Protein AF-A0A2G8MXE6-F1 (afdb_monomer_lite)

Structure (mmCIF, N/CA/C/O backbone):
data_AF-A0A2G8MXE6-F1
#
_entry.id   AF-A0A2G8MXE6-F1
#
loop_
_atom_site.group_PDB
_atom_site.id
_atom_site.type_symbol
_atom_site.label_atom_id
_atom_site.label_alt_id
_atom_site.label_comp_id
_atom_site.label_asym_id
_atom_site.label_entity_id
_atom_site.label_seq_id
_atom_site.pdbx_PDB_ins_code
_atom_site.Cartn_x
_atom_site.Cartn_y
_atom_site.Cartn_z
_atom_site.occupancy
_atom_site.B_iso_or_equiv
_atom_site.auth_seq_id
_atom_site.auth_comp_id
_atom_site.auth_asym_id
_atom_site.auth_atom_id
_atom_site.pdbx_PDB_model_num
ATOM 1 N N . MET A 1 1 ? -13.467 -14.474 -21.078 1.00 50.53 1 MET A N 1
ATOM 2 C CA . MET A 1 1 ? -12.514 -14.086 -20.013 1.00 50.53 1 MET A CA 1
ATOM 3 C C . MET A 1 1 ? -13.289 -13.954 -18.714 1.00 50.53 1 MET A C 1
ATOM 5 O O . MET A 1 1 ? -14.311 -13.280 -18.721 1.00 50.53 1 MET A O 1
ATOM 9 N N . ALA A 1 2 ? -12.867 -14.626 -17.641 1.00 52.28 2 ALA A N 1
ATOM 10 C CA . ALA A 1 2 ? -13.504 -14.479 -16.334 1.00 52.28 2 ALA A CA 1
ATOM 11 C C . ALA A 1 2 ? -13.269 -13.049 -15.820 1.00 52.28 2 ALA A C 1
ATOM 13 O O . ALA A 1 2 ? -12.125 -12.607 -15.720 1.00 52.28 2 ALA A O 1
ATOM 14 N N . LYS A 1 3 ? -14.346 -12.305 -15.551 1.00 60.62 3 LYS A N 1
ATOM 15 C CA . LYS A 1 3 ? -14.262 -10.991 -14.906 1.00 60.62 3 LYS A CA 1
ATOM 16 C C . LYS A 1 3 ? -13.882 -11.241 -13.445 1.00 60.62 3 LYS A C 1
ATOM 18 O O . LYS A 1 3 ? -14.579 -12.006 -12.780 1.00 60.62 3 LYS A O 1
ATOM 23 N N . LEU A 1 4 ? -12.797 -10.638 -12.948 1.00 70.00 4 LEU A N 1
ATOM 24 C CA . LEU A 1 4 ? -12.561 -10.628 -11.502 1.00 70.00 4 LEU A CA 1
ATOM 25 C C . LEU A 1 4 ? -13.782 -9.977 -10.839 1.00 70.00 4 LEU A C 1
ATOM 27 O O . LEU A 1 4 ? -14.143 -8.848 -11.174 1.00 70.00 4 LEU A O 1
ATOM 31 N N . GLY A 1 5 ? -14.437 -10.720 -9.951 1.00 80.19 5 GLY A N 1
ATOM 32 C CA . GLY A 1 5 ? -15.539 -10.209 -9.146 1.00 80.19 5 GLY A CA 1
ATOM 33 C C . GLY A 1 5 ? -15.047 -9.289 -8.031 1.00 80.19 5 GLY A C 1
ATOM 34 O O . GLY A 1 5 ? -13.877 -8.895 -7.980 1.00 80.19 5 GLY A O 1
ATOM 35 N N . LEU A 1 6 ? -15.954 -8.981 -7.105 1.00 88.56 6 LEU A N 1
ATOM 36 C CA . LEU A 1 6 ? -15.613 -8.287 -5.868 1.00 88.56 6 LEU A CA 1
ATOM 37 C C . LEU A 1 6 ? -14.461 -9.021 -5.170 1.00 88.56 6 LEU A C 1
ATOM 39 O O . LEU A 1 6 ? -14.557 -10.212 -4.877 1.00 88.56 6 LEU A O 1
ATOM 43 N N . SER A 1 7 ? -13.365 -8.308 -4.949 1.00 89.31 7 SER A N 1
ATOM 44 C CA . SER A 1 7 ? -12.114 -8.854 -4.435 1.00 89.31 7 SER A CA 1
ATOM 45 C C . SER A 1 7 ? -11.691 -8.085 -3.194 1.00 89.31 7 SER A C 1
ATOM 47 O O . SER A 1 7 ? -12.037 -6.917 -3.027 1.00 89.31 7 SER A O 1
ATOM 49 N N . ALA A 1 8 ? -10.936 -8.736 -2.316 1.00 89.44 8 ALA A N 1
ATOM 50 C CA . ALA A 1 8 ? -10.390 -8.108 -1.126 1.00 89.44 8 ALA A CA 1
ATOM 51 C C . ALA A 1 8 ? -8.888 -8.350 -1.054 1.00 89.44 8 ALA A C 1
ATOM 53 O O . ALA A 1 8 ? -8.415 -9.455 -1.321 1.00 89.44 8 ALA A O 1
ATOM 54 N N . VAL A 1 9 ? -8.148 -7.322 -0.656 1.00 91.56 9 VAL A N 1
ATOM 55 C CA . VAL A 1 9 ? -6.738 -7.440 -0.297 1.00 91.56 9 VAL A CA 1
ATOM 56 C C . VAL A 1 9 ? -6.547 -7.002 1.143 1.00 91.56 9 VAL A C 1
ATOM 58 O O . VAL A 1 9 ? -7.184 -6.056 1.608 1.00 91.56 9 VAL A O 1
ATOM 61 N N . MET A 1 10 ? -5.681 -7.717 1.852 1.00 92.44 10 MET A N 1
ATOM 62 C CA . MET A 1 10 ? -5.259 -7.365 3.199 1.00 92.44 10 MET A CA 1
ATOM 63 C C . MET A 1 10 ? -3.782 -7.011 3.169 1.00 92.44 10 MET A C 1
ATOM 65 O O . MET A 1 10 ? -2.969 -7.794 2.681 1.00 92.44 10 MET A O 1
ATOM 69 N N . SER A 1 11 ? -3.433 -5.849 3.705 1.00 91.25 11 SER A N 1
ATOM 70 C CA . SER A 1 11 ? -2.051 -5.396 3.801 1.00 91.25 11 SER A CA 1
ATOM 71 C C . SER A 1 11 ? -1.666 -5.068 5.231 1.00 91.25 11 SER A C 1
ATOM 73 O O . SER A 1 11 ? -2.494 -4.699 6.068 1.00 91.25 11 SER A O 1
ATOM 75 N N . GLU A 1 12 ? -0.377 -5.200 5.521 1.00 91.75 12 GLU A N 1
ATOM 76 C CA . GLU A 1 12 ? 0.184 -4.696 6.766 1.00 91.75 12 GLU A CA 1
ATOM 77 C C . GLU A 1 12 ? -0.007 -3.187 6.882 1.00 91.75 12 GLU A C 1
ATOM 79 O O . GLU A 1 12 ? 0.084 -2.452 5.899 1.00 91.75 12 GLU A O 1
ATOM 84 N N . ILE A 1 13 ? -0.226 -2.741 8.113 1.00 90.50 13 ILE A N 1
ATOM 85 C CA . ILE A 1 13 ? -0.187 -1.331 8.486 1.00 90.50 13 ILE A CA 1
ATOM 86 C C . ILE A 1 13 ? 1.199 -1.073 9.061 1.00 90.50 13 ILE A C 1
ATOM 88 O O . ILE A 1 13 ? 1.674 -1.859 9.882 1.00 90.50 13 ILE A O 1
ATOM 92 N N . LYS A 1 14 ? 1.863 -0.004 8.629 1.00 90.75 14 LYS A N 1
ATOM 93 C CA . LYS A 1 14 ? 3.148 0.459 9.165 1.00 90.75 14 LYS A CA 1
ATOM 94 C C . LYS A 1 14 ? 2.915 1.460 10.296 1.00 90.75 14 LYS A C 1
ATOM 96 O O . LYS A 1 14 ? 1.905 2.154 10.307 1.00 90.75 14 LYS A O 1
ATOM 101 N N . ASP A 1 15 ? 3.853 1.554 11.237 1.00 88.62 15 ASP A N 1
ATOM 102 C CA . ASP A 1 15 ? 3.667 2.374 12.448 1.00 88.62 15 ASP A CA 1
ATOM 103 C C . ASP A 1 15 ? 3.449 3.854 12.135 1.00 88.62 15 ASP A C 1
ATOM 105 O O . ASP A 1 15 ? 2.582 4.485 12.726 1.00 88.62 15 ASP A O 1
ATOM 109 N N . TYR A 1 16 ? 4.152 4.390 11.133 1.00 89.50 16 TYR A N 1
ATOM 110 C CA . TYR A 1 16 ? 3.986 5.780 10.693 1.00 89.50 16 TYR A CA 1
ATOM 111 C C . TYR A 1 16 ? 2.597 6.084 10.103 1.00 89.50 16 TYR A C 1
ATOM 113 O O . TYR A 1 16 ? 2.279 7.245 9.854 1.00 89.50 16 TYR A O 1
ATOM 121 N N . GLN A 1 17 ? 1.785 5.057 9.830 1.00 91.88 17 GLN A N 1
ATOM 122 C CA . GLN A 1 17 ? 0.408 5.210 9.363 1.00 91.88 17 GLN A CA 1
ATOM 123 C C . GLN A 1 17 ? -0.588 5.318 10.521 1.00 91.88 17 GLN A C 1
ATOM 125 O O . GLN A 1 17 ? -1.782 5.433 10.265 1.00 91.88 17 GLN A O 1
ATOM 130 N N . ILE A 1 18 ? -0.139 5.255 11.776 1.00 93.50 18 ILE A N 1
ATOM 131 C CA . ILE A 1 18 ? -0.984 5.396 12.959 1.00 93.50 18 ILE A CA 1
ATOM 132 C C . ILE A 1 18 ? -0.605 6.683 13.682 1.00 93.50 18 ILE A C 1
ATOM 134 O O . ILE A 1 18 ? 0.535 6.870 14.095 1.00 93.50 18 ILE A O 1
ATOM 138 N N . ASP A 1 19 ? -1.585 7.565 13.829 1.00 92.56 19 ASP A N 1
ATOM 139 C CA . ASP A 1 19 ? -1.470 8.815 14.566 1.00 92.56 19 ASP A CA 1
ATOM 140 C C . ASP A 1 19 ? -2.208 8.700 15.904 1.00 92.56 19 ASP A C 1
ATOM 142 O O . ASP A 1 19 ? -3.286 8.098 15.979 1.00 92.56 19 ASP A O 1
ATOM 146 N N . PHE A 1 20 ? -1.623 9.274 16.953 1.00 90.38 20 PHE A N 1
ATOM 147 C CA . PHE A 1 20 ? -2.169 9.259 18.305 1.00 90.38 20 PHE A CA 1
ATOM 148 C C . PHE A 1 20 ? -2.415 10.683 18.790 1.00 90.38 20 PHE A C 1
ATOM 150 O O . PHE A 1 20 ? -1.481 11.456 19.018 1.00 90.38 20 PHE A O 1
ATOM 157 N N . ASP A 1 21 ? -3.686 11.003 19.009 1.00 88.06 21 ASP A N 1
ATOM 158 C CA . ASP A 1 21 ? -4.081 12.258 19.626 1.00 88.06 21 ASP A CA 1
ATOM 159 C C . ASP A 1 21 ? -3.963 12.145 21.151 1.00 88.06 21 ASP A C 1
ATOM 161 O O . ASP A 1 21 ? -4.759 11.481 21.816 1.00 88.06 21 ASP A O 1
ATOM 165 N N . LYS A 1 22 ? -2.967 12.834 21.715 1.00 82.81 22 LYS A N 1
ATOM 166 C CA . LYS A 1 22 ? -2.700 12.848 23.160 1.00 82.81 22 LYS A CA 1
ATOM 167 C C . LYS A 1 22 ? -3.815 13.501 23.981 1.00 82.81 22 LYS A C 1
ATOM 169 O O . LYS A 1 22 ? -3.899 13.234 25.175 1.00 82.81 22 LYS A O 1
ATOM 174 N N . THR A 1 23 ? -4.633 14.364 23.379 1.00 83.19 23 THR A N 1
ATOM 175 C CA . THR A 1 23 ? -5.703 15.092 24.070 1.00 83.19 23 THR A CA 1
ATOM 176 C C . THR A 1 23 ? -6.981 14.269 24.127 1.00 83.19 23 THR A C 1
ATOM 178 O O . THR A 1 23 ? -7.595 14.175 25.186 1.00 83.19 23 THR A O 1
ATOM 181 N N . SER A 1 24 ? -7.382 13.656 23.010 1.00 79.81 24 SER A N 1
ATOM 182 C CA . SER A 1 24 ? -8.601 12.836 22.954 1.00 79.81 24 SER A CA 1
ATOM 183 C C . SER A 1 24 ? -8.366 11.353 23.256 1.00 79.81 24 SER A C 1
ATOM 185 O O . SER A 1 24 ? -9.324 10.608 23.455 1.00 79.81 24 SER A O 1
ATOM 187 N N . GLY A 1 25 ? -7.109 10.903 23.265 1.00 82.12 25 GLY A N 1
ATOM 188 C CA . GLY A 1 25 ? -6.754 9.487 23.340 1.00 82.12 25 GLY A CA 1
ATOM 189 C C . GLY A 1 25 ? -7.084 8.706 22.062 1.00 82.12 25 GLY A C 1
ATOM 190 O O . GLY A 1 25 ? -6.966 7.480 22.056 1.00 82.12 25 GLY A O 1
ATOM 191 N N . ALA A 1 26 ? -7.516 9.381 20.991 1.00 87.81 26 ALA A N 1
ATOM 192 C CA . ALA A 1 26 ? -7.961 8.732 19.767 1.00 87.81 26 ALA A CA 1
ATOM 193 C C . ALA A 1 26 ? -6.784 8.246 18.915 1.00 87.81 26 ALA A C 1
ATOM 195 O O . ALA A 1 26 ? -5.795 8.952 18.706 1.00 87.81 26 ALA A O 1
ATOM 196 N N . LEU A 1 27 ? -6.943 7.050 18.353 1.00 93.19 27 LEU A N 1
ATOM 197 C CA . LEU A 1 27 ? -6.044 6.497 17.349 1.00 93.19 27 LEU A CA 1
ATOM 198 C C . LEU A 1 27 ? -6.639 6.686 15.957 1.00 93.19 27 LEU A C 1
ATOM 200 O O . LEU A 1 27 ? -7.814 6.401 15.723 1.00 93.19 27 LEU A O 1
ATOM 204 N N . THR A 1 28 ? -5.819 7.143 15.018 1.00 93.94 28 THR A N 1
ATOM 205 C CA . THR A 1 28 ? -6.235 7.374 13.635 1.00 93.94 28 THR A CA 1
ATOM 206 C C . THR A 1 28 ? -5.278 6.689 12.677 1.00 93.94 28 THR A C 1
ATOM 208 O O . THR A 1 28 ? -4.089 6.985 12.654 1.00 93.94 28 THR A O 1
ATOM 211 N N . PHE A 1 29 ? -5.803 5.805 11.836 1.00 94.12 29 PHE A N 1
ATOM 212 C CA . PHE A 1 29 ? -5.092 5.346 10.655 1.00 94.12 29 PHE A CA 1
ATOM 213 C C . PHE A 1 29 ? -5.061 6.452 9.601 1.00 94.12 29 PHE A C 1
ATOM 215 O O . PHE A 1 29 ? -6.078 7.097 9.331 1.00 94.12 29 PHE A O 1
ATOM 222 N N . LYS A 1 30 ? -3.896 6.642 8.988 1.00 93.50 30 LYS A N 1
ATOM 223 C CA . LYS A 1 30 ? -3.631 7.616 7.941 1.00 93.50 30 LYS A CA 1
ATOM 224 C C . LYS A 1 30 ? -2.667 7.026 6.913 1.00 93.50 30 LYS A C 1
ATOM 226 O O . LYS A 1 30 ? -1.511 6.745 7.213 1.00 93.50 30 LYS A O 1
ATOM 231 N N . GLN A 1 31 ? -3.112 6.920 5.668 1.00 91.50 31 GLN A N 1
ATOM 232 C CA . GLN A 1 31 ? -2.267 6.552 4.537 1.00 91.50 31 GLN A CA 1
ATOM 233 C C . GLN A 1 31 ? -2.350 7.622 3.457 1.00 91.50 31 GLN A C 1
ATOM 235 O O . GLN A 1 31 ? -3.439 7.982 3.019 1.00 91.50 31 GLN A O 1
ATOM 240 N N . ASN A 1 32 ? -1.197 8.103 2.999 1.00 90.62 32 ASN A N 1
ATOM 241 C CA . ASN A 1 32 ? -1.153 9.011 1.865 1.00 90.62 32 ASN A CA 1
ATOM 242 C C . ASN A 1 32 ? -1.600 8.290 0.583 1.00 90.62 32 ASN A C 1
ATOM 244 O O . ASN A 1 32 ? -1.204 7.151 0.327 1.00 90.62 32 ASN A O 1
ATOM 248 N N . MET A 1 33 ? -2.428 8.966 -0.206 1.00 91.25 33 MET A N 1
ATOM 249 C CA . MET A 1 33 ? -2.856 8.535 -1.525 1.00 91.25 33 MET A CA 1
ATOM 250 C C . MET A 1 33 ? -2.128 9.370 -2.575 1.00 91.25 33 MET A C 1
ATOM 252 O O . MET A 1 33 ? -2.339 10.578 -2.695 1.00 91.25 33 MET A O 1
ATOM 256 N N . THR A 1 34 ? -1.289 8.705 -3.360 1.00 90.62 34 THR A N 1
ATOM 257 C CA . THR A 1 34 ? -0.519 9.333 -4.436 1.00 90.62 34 THR A CA 1
ATOM 258 C C . THR A 1 34 ? -1.345 9.359 -5.715 1.00 90.62 34 THR A C 1
ATOM 260 O O . THR A 1 34 ? -2.070 8.404 -6.006 1.00 90.62 34 THR A O 1
ATOM 263 N N . ASP A 1 35 ? -1.219 10.423 -6.511 1.00 90.94 35 ASP A N 1
ATOM 264 C CA . ASP A 1 35 ? -1.738 10.419 -7.880 1.00 90.94 35 ASP A CA 1
ATOM 265 C C . ASP A 1 35 ? -0.975 9.373 -8.709 1.00 90.94 35 ASP A C 1
ATOM 267 O O . ASP A 1 35 ? 0.231 9.495 -8.942 1.00 90.94 35 ASP A O 1
ATOM 271 N N . ALA A 1 36 ? -1.674 8.328 -9.152 1.00 92.06 36 ALA A N 1
ATOM 272 C CA . ALA A 1 36 ? -1.094 7.212 -9.887 1.00 92.06 36 ALA A CA 1
ATOM 273 C C . ALA A 1 36 ? -0.424 7.660 -11.195 1.00 92.06 36 ALA A C 1
ATOM 275 O O . ALA A 1 36 ? 0.493 6.989 -11.673 1.00 92.06 36 ALA A O 1
ATOM 276 N N . GLN A 1 37 ? -0.819 8.809 -11.758 1.00 90.25 37 GLN A N 1
ATOM 277 C CA . GLN A 1 37 ? -0.172 9.372 -12.945 1.00 90.25 37 GLN A CA 1
ATOM 278 C C . GLN A 1 37 ? 1.312 9.686 -12.708 1.00 90.25 37 GLN A C 1
ATOM 280 O O . GLN A 1 37 ? 2.135 9.459 -13.593 1.00 90.25 37 GLN A O 1
ATOM 285 N N . LEU A 1 38 ? 1.690 10.115 -11.496 1.00 88.50 38 LEU A N 1
ATOM 286 C CA . LEU A 1 38 ? 3.093 10.362 -11.127 1.00 88.50 38 LEU A CA 1
ATOM 287 C C . LEU A 1 38 ? 3.930 9.074 -11.156 1.00 88.50 38 LEU A C 1
ATOM 289 O O . LEU A 1 38 ? 5.146 9.099 -11.377 1.00 88.50 38 LEU A O 1
ATOM 293 N N . LEU A 1 39 ? 3.269 7.931 -10.978 1.00 89.38 39 LEU A N 1
ATOM 294 C CA . LEU A 1 39 ? 3.860 6.597 -11.020 1.00 89.38 39 LEU A CA 1
ATOM 295 C C . LEU A 1 39 ? 3.826 5.977 -12.428 1.00 89.38 39 LEU A C 1
ATOM 297 O O . LEU A 1 39 ? 4.477 4.960 -12.648 1.00 89.38 39 LEU A O 1
ATOM 301 N N . GLY A 1 40 ? 3.157 6.617 -13.394 1.00 89.94 40 GLY A N 1
ATOM 302 C CA . GLY A 1 40 ? 3.093 6.184 -14.793 1.00 89.94 40 GLY A CA 1
ATOM 303 C C . GLY A 1 40 ? 1.738 5.637 -15.242 1.00 89.94 40 GLY A C 1
ATOM 304 O O . GLY A 1 40 ? 1.633 5.173 -16.374 1.00 89.94 40 GLY A O 1
ATOM 305 N N . PHE A 1 41 ? 0.698 5.706 -14.402 1.00 91.12 41 PHE A N 1
ATOM 306 C CA . PHE A 1 41 ? -0.661 5.336 -14.804 1.00 91.12 41 PHE A CA 1
ATOM 307 C C . PHE A 1 41 ? -1.185 6.233 -15.933 1.00 91.12 41 PHE A C 1
ATOM 309 O O . PHE A 1 41 ? -1.016 7.456 -15.896 1.00 91.12 41 PHE A O 1
ATOM 316 N N . ARG A 1 42 ? -1.886 5.635 -16.903 1.00 89.00 42 ARG A N 1
ATOM 317 C CA . ARG A 1 42 ? -2.519 6.347 -18.020 1.00 89.00 42 ARG A CA 1
ATOM 318 C C . ARG A 1 42 ? -4.006 6.019 -18.053 1.00 89.00 42 ARG A C 1
ATOM 320 O O . ARG A 1 42 ? -4.402 4.860 -17.993 1.00 89.00 42 ARG A O 1
ATOM 327 N N . SER A 1 43 ? -4.861 7.031 -18.136 1.00 81.50 43 SER A N 1
ATOM 328 C CA . SER A 1 43 ? -6.306 6.802 -18.189 1.00 81.50 43 SER A CA 1
ATOM 329 C C . SER A 1 43 ? -6.728 6.311 -19.578 1.00 81.50 43 SER A C 1
ATOM 331 O O . SER A 1 43 ? -6.603 7.040 -20.562 1.00 81.50 43 SER A O 1
ATOM 333 N N . GLY A 1 44 ? -7.271 5.094 -19.659 1.00 72.44 44 GLY A N 1
ATOM 334 C CA . GLY A 1 44 ? -7.730 4.502 -20.920 1.00 72.44 44 GLY A CA 1
ATOM 335 C C . GLY A 1 44 ? -6.589 4.018 -21.824 1.00 72.44 44 GLY A C 1
ATOM 336 O O . GLY A 1 44 ? -5.498 3.715 -21.355 1.00 72.44 44 GLY A O 1
ATOM 337 N N . ALA A 1 45 ? -6.854 3.918 -23.130 1.00 60.09 45 ALA A N 1
ATOM 338 C CA . ALA A 1 45 ? -5.877 3.469 -24.132 1.00 60.09 45 ALA A CA 1
ATOM 339 C C . ALA A 1 45 ? -4.918 4.584 -24.609 1.00 60.09 45 ALA A C 1
ATOM 341 O O . ALA A 1 45 ? -4.092 4.355 -25.491 1.00 60.09 45 ALA A O 1
ATOM 342 N N . ALA A 1 46 ? -5.046 5.801 -24.073 1.00 57.94 46 ALA A N 1
ATOM 343 C CA . ALA A 1 46 ? -4.240 6.940 -24.492 1.00 57.94 46 ALA A CA 1
ATOM 344 C C . ALA A 1 46 ? -2.813 6.858 -23.924 1.00 57.94 46 ALA A C 1
ATOM 346 O O . ALA A 1 46 ? -2.596 6.505 -22.766 1.00 57.94 46 ALA A O 1
ATOM 347 N N . SER A 1 47 ? -1.823 7.230 -24.738 1.00 60.78 47 SER A N 1
ATOM 348 C CA . SER A 1 47 ? -0.405 7.250 -24.359 1.00 60.78 47 SER A CA 1
ATOM 349 C C . SER A 1 47 ? -0.006 8.458 -23.501 1.00 60.78 47 SER A C 1
ATOM 351 O O . SER A 1 47 ? 1.123 8.498 -23.014 1.00 60.78 47 SER A O 1
ATOM 353 N N . ILE A 1 48 ? -0.912 9.419 -23.296 1.00 67.00 48 ILE A N 1
ATOM 354 C CA . ILE A 1 48 ? -0.656 10.691 -22.610 1.00 67.00 48 ILE A CA 1
ATOM 355 C C . ILE A 1 48 ? -1.436 10.741 -21.289 1.00 67.00 48 ILE A C 1
ATOM 357 O O . ILE A 1 48 ? -2.585 10.308 -21.215 1.00 67.00 48 ILE A O 1
ATOM 361 N N . SER A 1 49 ? -0.800 11.281 -20.245 1.00 71.44 49 SER A N 1
ATOM 362 C CA . SER A 1 49 ? -1.418 11.553 -18.944 1.00 71.44 49 SER A CA 1
ATOM 363 C C . SER A 1 49 ? -2.600 12.521 -19.061 1.00 71.44 49 SER A C 1
ATOM 365 O O . SER A 1 49 ? -2.511 13.534 -19.753 1.00 71.44 49 SER A O 1
ATOM 367 N N . ASP A 1 50 ? -3.680 12.268 -18.326 1.00 78.94 50 ASP A N 1
ATOM 368 C CA . ASP A 1 50 ? -4.826 13.174 -18.271 1.00 78.94 50 ASP A CA 1
ATOM 369 C C . ASP A 1 50 ? -4.526 14.388 -17.374 1.00 78.94 50 ASP A C 1
ATOM 371 O O . ASP A 1 50 ? -4.440 14.304 -16.145 1.00 78.94 50 ASP A O 1
ATOM 375 N N . TYR A 1 51 ? -4.370 15.549 -18.006 1.00 79.00 51 TYR A N 1
ATOM 376 C CA . TYR A 1 51 ? -4.066 16.808 -17.330 1.00 79.00 51 TYR A CA 1
ATOM 377 C C . TYR A 1 51 ? -5.242 17.394 -16.541 1.00 79.00 51 TYR A C 1
ATOM 379 O O . TYR A 1 51 ? -5.021 18.298 -15.741 1.00 79.00 51 TYR A O 1
ATOM 387 N N . LYS A 1 52 ? -6.473 16.907 -16.737 1.00 84.94 52 LYS A N 1
ATOM 388 C CA . LYS A 1 52 ? -7.674 17.444 -16.080 1.00 84.94 52 LYS A CA 1
ATOM 389 C C . LYS A 1 52 ? -8.038 16.701 -14.804 1.00 84.94 52 LYS A C 1
ATOM 391 O O . LYS A 1 52 ? -8.674 17.291 -13.937 1.00 84.94 52 LYS A O 1
ATOM 396 N N . ASN A 1 53 ? -7.644 15.436 -14.677 1.00 88.38 53 ASN A N 1
ATOM 397 C CA . ASN A 1 53 ? -8.013 14.596 -13.542 1.00 88.38 53 ASN A CA 1
ATOM 398 C C . ASN A 1 53 ? -6.792 13.998 -12.842 1.00 88.38 53 ASN A C 1
ATOM 400 O O . ASN A 1 53 ? -5.782 13.692 -13.473 1.00 88.38 53 ASN A O 1
ATOM 404 N N . SER A 1 54 ? -6.914 13.817 -11.532 1.00 88.62 54 SER A N 1
ATOM 405 C CA . SER A 1 54 ? -6.016 13.024 -10.699 1.00 88.62 54 SER A CA 1
ATOM 406 C C . SER A 1 54 ? -6.620 11.652 -10.442 1.00 88.62 54 SER A C 1
ATOM 408 O O . SER A 1 54 ? -7.838 11.504 -10.319 1.00 88.62 54 SER A O 1
ATOM 410 N N . TYR A 1 55 ? -5.756 10.644 -10.344 1.00 90.56 55 TYR A N 1
ATOM 411 C CA . TYR A 1 55 ? -6.149 9.253 -10.138 1.00 90.56 55 TYR A CA 1
ATOM 412 C C . TYR A 1 55 ? -5.487 8.742 -8.866 1.00 90.56 55 TYR A C 1
ATOM 414 O O . TYR A 1 55 ? -4.472 8.049 -8.903 1.00 90.56 55 TYR A O 1
ATOM 422 N N . TYR A 1 56 ? -6.033 9.138 -7.718 1.00 91.56 56 TYR A N 1
ATOM 423 C CA . TYR A 1 56 ? -5.470 8.761 -6.426 1.00 91.56 56 TYR A CA 1
ATOM 424 C C . TYR A 1 56 ? -5.529 7.249 -6.219 1.00 91.56 56 TYR A C 1
ATOM 426 O O . TYR A 1 56 ? -6.536 6.601 -6.520 1.00 91.56 56 TYR A O 1
ATOM 434 N N . CYS A 1 57 ? -4.442 6.689 -5.696 1.00 92.69 57 CYS A N 1
ATOM 435 C CA . CYS A 1 57 ? -4.323 5.256 -5.482 1.00 92.69 57 CYS A CA 1
ATOM 436 C C . CYS A 1 57 ? -3.976 4.894 -4.040 1.00 92.69 57 CYS A C 1
ATOM 438 O O . CYS A 1 57 ? -3.302 5.643 -3.330 1.00 92.69 57 CYS A O 1
ATOM 440 N N . ILE A 1 58 ? -4.433 3.712 -3.625 1.00 92.88 58 ILE A N 1
ATOM 441 C CA . ILE A 1 58 ? -3.945 3.037 -2.424 1.00 92.88 58 ILE A CA 1
ATOM 442 C C . ILE A 1 58 ? -2.775 2.164 -2.867 1.00 92.88 58 ILE A C 1
ATOM 444 O O . ILE A 1 58 ? -2.958 1.201 -3.616 1.00 92.88 58 ILE A O 1
ATOM 448 N N . MET A 1 59 ? -1.572 2.519 -2.425 1.00 91.12 59 MET A N 1
ATOM 449 C CA . MET A 1 59 ? -0.384 1.696 -2.635 1.00 91.12 59 MET A CA 1
ATOM 450 C C . MET A 1 59 ? -0.403 0.522 -1.659 1.00 91.12 59 MET A C 1
ATOM 452 O O . MET A 1 59 ? -0.490 0.720 -0.444 1.00 91.12 59 MET A O 1
ATOM 456 N N . LEU A 1 60 ? -0.335 -0.690 -2.198 1.00 89.44 60 LEU A N 1
ATOM 457 C CA . LEU A 1 60 ? -0.118 -1.897 -1.413 1.00 89.44 60 LEU A CA 1
ATOM 458 C C . LEU A 1 60 ? 1.381 -2.040 -1.096 1.00 89.44 60 LEU A C 1
ATOM 460 O O . LEU A 1 60 ? 2.198 -1.394 -1.755 1.00 89.44 60 LEU A O 1
ATOM 464 N N . PRO A 1 61 ? 1.761 -2.849 -0.091 1.00 87.44 61 PRO A N 1
ATOM 465 C CA . PRO A 1 61 ? 3.162 -3.089 0.225 1.00 87.44 61 PRO A CA 1
ATOM 466 C C . PRO A 1 61 ? 3.942 -3.587 -0.995 1.00 87.44 61 PRO A C 1
ATOM 468 O O . PRO A 1 61 ? 3.504 -4.509 -1.685 1.00 87.44 61 PRO A O 1
ATOM 471 N N . ASP A 1 62 ? 5.097 -2.970 -1.233 1.00 90.75 62 ASP A N 1
ATOM 472 C CA . ASP A 1 62 ? 6.012 -3.367 -2.298 1.00 90.75 62 ASP A CA 1
ATOM 473 C C . ASP A 1 62 ? 6.607 -4.751 -1.989 1.00 90.75 62 ASP A C 1
ATOM 475 O O . ASP A 1 62 ? 6.922 -5.065 -0.837 1.00 90.75 62 ASP A O 1
ATOM 479 N N . THR A 1 63 ? 6.794 -5.567 -3.025 1.00 90.75 63 THR A N 1
ATOM 480 C CA . THR A 1 63 ? 7.579 -6.803 -2.929 1.00 90.75 63 THR A CA 1
ATOM 481 C C . THR A 1 63 ? 8.950 -6.552 -3.544 1.00 90.75 63 THR A C 1
ATOM 483 O O . THR A 1 63 ? 9.044 -6.212 -4.719 1.00 90.75 63 THR A O 1
ATOM 486 N N . GLU A 1 64 ? 10.010 -6.674 -2.745 1.00 92.56 64 GLU A N 1
ATOM 487 C CA . GLU A 1 64 ? 11.394 -6.461 -3.181 1.00 92.56 64 GLU A CA 1
ATOM 488 C C . GLU A 1 64 ? 12.131 -7.799 -3.285 1.00 92.56 64 GLU A C 1
ATOM 490 O O . GLU A 1 64 ? 12.116 -8.619 -2.365 1.00 92.56 64 GLU A O 1
ATOM 495 N N . HIS A 1 65 ? 12.819 -7.991 -4.405 1.00 93.12 65 HIS A N 1
ATOM 496 C CA . HIS A 1 65 ? 13.626 -9.164 -4.698 1.00 93.12 65 HIS A CA 1
ATOM 497 C C . HIS A 1 65 ? 15.050 -8.726 -5.032 1.00 93.12 65 HIS A C 1
ATOM 499 O O . HIS A 1 65 ? 15.267 -8.012 -6.011 1.00 93.12 65 HIS A O 1
ATOM 505 N N . LYS A 1 66 ? 16.047 -9.178 -4.262 1.00 91.94 66 LYS A N 1
ATOM 506 C CA . LYS A 1 66 ? 17.452 -9.031 -4.665 1.00 91.94 66 LYS A CA 1
ATOM 507 C C . LYS A 1 66 ? 17.731 -10.002 -5.811 1.00 91.94 66 LYS A C 1
ATOM 509 O O . LYS A 1 66 ? 17.619 -11.212 -5.642 1.00 91.94 66 LYS A O 1
ATOM 514 N N . THR A 1 67 ? 18.076 -9.465 -6.973 1.00 94.25 67 THR A N 1
ATOM 515 C CA . THR A 1 67 ? 18.315 -10.233 -8.204 1.00 94.25 67 THR A CA 1
ATOM 516 C C . THR A 1 67 ? 19.798 -10.447 -8.485 1.00 94.25 67 THR A C 1
ATOM 518 O O . THR A 1 67 ? 20.157 -11.277 -9.316 1.00 94.25 67 THR A O 1
ATOM 521 N N . GLY A 1 68 ? 20.673 -9.735 -7.777 1.00 92.12 68 GLY A N 1
ATOM 522 C CA . GLY A 1 68 ? 22.113 -9.932 -7.846 1.00 92.12 68 GLY A CA 1
ATOM 523 C C . GLY A 1 68 ? 22.879 -8.802 -7.178 1.00 92.12 68 GLY A C 1
ATOM 524 O O . GLY A 1 68 ? 22.307 -7.942 -6.508 1.00 92.12 68 GLY A O 1
ATOM 525 N N . GLU A 1 69 ? 24.187 -8.801 -7.385 1.00 94.38 69 GLU A N 1
ATOM 526 C CA . GLU A 1 69 ? 25.090 -7.746 -6.942 1.00 94.38 69 GLU A CA 1
ATOM 527 C C . GLU A 1 69 ? 26.285 -7.647 -7.892 1.00 94.38 69 GLU A C 1
ATOM 529 O O . GLU A 1 69 ? 26.634 -8.610 -8.578 1.00 94.38 69 GLU A O 1
ATOM 534 N N . PHE A 1 70 ? 26.901 -6.472 -7.963 1.00 90.94 70 PHE A N 1
ATOM 535 C CA . PHE A 1 70 ? 28.154 -6.265 -8.685 1.00 90.94 70 PHE A CA 1
ATOM 536 C C . PHE A 1 70 ? 28.994 -5.184 -8.009 1.00 90.94 70 PHE A C 1
ATOM 538 O O . PHE A 1 70 ? 28.476 -4.340 -7.283 1.00 90.94 70 PHE A O 1
ATOM 545 N N . VAL A 1 71 ? 30.303 -5.180 -8.253 1.00 90.12 71 VAL A N 1
ATOM 546 C CA . VAL A 1 71 ? 31.174 -4.096 -7.785 1.00 90.12 71 VAL A CA 1
ATOM 547 C C . VAL A 1 71 ? 31.205 -3.005 -8.850 1.00 90.12 71 VAL A C 1
ATOM 549 O O . VAL A 1 71 ? 31.822 -3.167 -9.900 1.00 90.12 71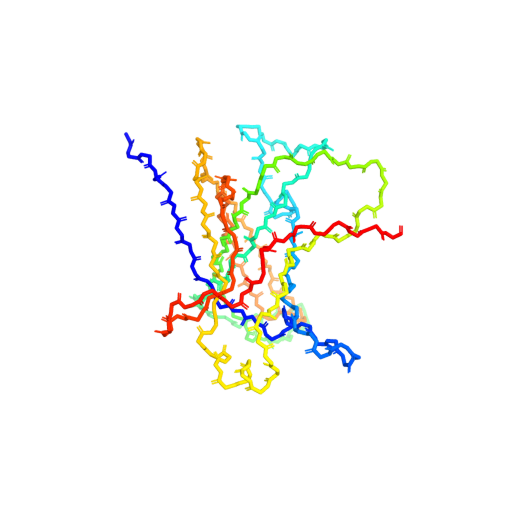 VAL A O 1
ATOM 552 N N . GLY A 1 72 ? 30.521 -1.896 -8.580 1.00 83.38 72 GLY A N 1
ATOM 553 C CA . GLY A 1 72 ? 30.593 -0.686 -9.389 1.00 83.38 72 GLY A CA 1
ATOM 554 C C . GLY A 1 72 ? 31.855 0.118 -9.078 1.00 83.38 72 GLY A C 1
ATOM 555 O O . GLY A 1 72 ? 32.422 0.015 -7.988 1.00 83.38 72 GLY A O 1
ATOM 556 N N . GLN A 1 73 ? 32.284 0.945 -10.027 1.00 84.69 73 GLN A N 1
ATOM 557 C CA . GLN A 1 73 ? 33.402 1.872 -9.864 1.00 84.69 73 GLN A CA 1
ATOM 558 C C . GLN A 1 73 ? 33.030 3.223 -10.481 1.00 84.69 73 GLN A C 1
ATOM 560 O O . GLN A 1 73 ? 32.494 3.265 -11.588 1.00 84.69 73 GLN A O 1
ATOM 565 N N . ASN A 1 74 ? 33.296 4.325 -9.777 1.00 81.62 74 ASN A N 1
ATOM 566 C CA . ASN A 1 74 ? 33.120 5.666 -10.341 1.00 81.62 74 ASN A CA 1
ATOM 567 C C . ASN A 1 74 ? 34.358 6.114 -11.148 1.00 81.62 74 ASN A C 1
ATOM 569 O O . ASN A 1 74 ? 35.396 5.451 -11.155 1.00 81.62 74 ASN A O 1
ATOM 573 N N . ALA A 1 75 ? 34.275 7.280 -11.795 1.00 81.88 75 ALA A N 1
ATOM 574 C CA . ALA A 1 75 ? 35.364 7.829 -12.611 1.00 81.88 75 ALA A CA 1
ATOM 575 C C . ALA A 1 75 ? 36.669 8.119 -11.832 1.00 81.88 75 ALA A C 1
ATOM 577 O O . ALA A 1 75 ? 37.724 8.243 -12.443 1.00 81.88 75 ALA A O 1
ATOM 578 N N . TYR A 1 76 ? 36.618 8.186 -10.496 1.00 85.06 76 TYR A N 1
ATOM 579 C CA . TYR A 1 76 ? 37.775 8.411 -9.619 1.00 85.06 76 TYR A CA 1
ATOM 580 C C . TYR A 1 76 ? 38.392 7.112 -9.080 1.00 85.06 76 TYR A C 1
ATOM 582 O O . TYR A 1 76 ? 39.278 7.154 -8.232 1.00 85.06 76 TYR A O 1
ATOM 590 N N . GLY A 1 77 ? 37.914 5.945 -9.522 1.00 81.75 77 GLY A N 1
ATOM 591 C CA . GLY A 1 77 ? 38.437 4.655 -9.069 1.00 81.75 77 GLY A CA 1
ATOM 592 C C . GLY A 1 77 ? 37.834 4.127 -7.767 1.00 81.75 77 GLY A C 1
ATOM 593 O O . GLY A 1 77 ? 38.174 3.018 -7.353 1.00 81.75 77 GLY A O 1
ATOM 594 N N . ALA A 1 78 ? 36.913 4.860 -7.134 1.00 80.94 78 ALA A N 1
ATOM 595 C CA . ALA A 1 78 ? 36.255 4.404 -5.916 1.00 80.94 78 ALA A CA 1
ATOM 596 C C . ALA A 1 78 ? 35.262 3.281 -6.238 1.00 80.94 78 ALA A C 1
ATOM 598 O O . ALA A 1 78 ? 34.370 3.452 -7.075 1.00 80.94 78 ALA A O 1
ATOM 599 N N . LYS A 1 79 ? 35.424 2.138 -5.562 1.00 86.50 79 LYS A N 1
ATOM 600 C CA . LYS A 1 79 ? 34.604 0.938 -5.750 1.00 86.50 79 LYS A CA 1
ATOM 601 C C . LYS A 1 79 ? 33.523 0.825 -4.682 1.00 86.50 79 LYS A C 1
ATOM 603 O O . LYS A 1 79 ? 33.759 1.136 -3.516 1.00 86.50 79 LYS A O 1
ATOM 608 N N . ALA A 1 80 ? 32.353 0.336 -5.068 1.00 84.69 80 ALA A N 1
ATOM 609 C CA . ALA A 1 80 ? 31.270 0.022 -4.146 1.00 84.69 80 ALA A CA 1
ATOM 610 C C . ALA A 1 80 ? 30.526 -1.232 -4.604 1.00 84.69 80 ALA A C 1
ATOM 612 O O . ALA A 1 80 ? 30.307 -1.421 -5.798 1.00 84.69 80 ALA A O 1
ATOM 613 N N . LEU A 1 81 ? 30.110 -2.067 -3.650 1.00 90.06 81 LEU A N 1
ATOM 614 C CA . LEU A 1 81 ? 29.132 -3.114 -3.925 1.00 90.06 81 LEU A CA 1
ATOM 615 C C . LEU A 1 81 ? 27.785 -2.448 -4.230 1.00 90.06 81 LEU A C 1
ATOM 617 O O . LEU A 1 81 ? 27.334 -1.596 -3.462 1.00 90.06 81 LEU A O 1
ATOM 621 N N . VAL A 1 82 ? 27.196 -2.813 -5.362 1.00 90.69 82 VAL A N 1
ATOM 622 C CA . VAL A 1 82 ? 25.896 -2.353 -5.840 1.00 90.69 82 VAL A CA 1
ATOM 623 C C . VAL A 1 82 ? 24.952 -3.543 -5.861 1.00 90.69 82 VAL A C 1
ATOM 625 O O . VAL A 1 82 ? 25.218 -4.539 -6.535 1.00 90.69 82 VAL A O 1
ATOM 628 N N . ASP A 1 83 ? 23.837 -3.419 -5.150 1.00 93.44 83 ASP A N 1
ATOM 629 C CA . ASP A 1 83 ? 22.767 -4.409 -5.184 1.00 93.44 83 ASP A CA 1
ATOM 630 C C . ASP A 1 83 ? 21.882 -4.180 -6.410 1.00 93.44 83 ASP A C 1
ATOM 632 O O . ASP A 1 83 ? 21.493 -3.047 -6.703 1.00 93.44 83 ASP A O 1
ATOM 636 N N . LYS A 1 84 ? 21.518 -5.263 -7.098 1.00 93.19 84 LYS A N 1
ATOM 637 C CA . LYS A 1 84 ? 20.448 -5.260 -8.095 1.00 93.19 84 LYS A CA 1
ATOM 638 C C . LYS A 1 84 ? 19.167 -5.746 -7.442 1.00 93.19 84 LYS A C 1
ATOM 640 O O . LYS A 1 84 ? 19.135 -6.835 -6.866 1.00 93.19 84 LYS A O 1
ATOM 645 N N . VAL A 1 85 ? 18.118 -4.940 -7.536 1.00 95.44 85 VAL A N 1
ATOM 646 C CA . VAL A 1 85 ? 16.810 -5.245 -6.957 1.00 95.44 85 VAL A CA 1
ATOM 647 C C . VAL A 1 85 ? 15.705 -5.123 -8.001 1.00 95.44 85 VAL A C 1
ATOM 649 O O . VAL A 1 85 ? 15.710 -4.228 -8.845 1.00 95.44 85 VAL A O 1
ATOM 652 N N . GLU A 1 86 ? 14.741 -6.032 -7.944 1.00 96.19 86 GLU A N 1
ATOM 653 C CA . GLU A 1 86 ? 13.465 -5.927 -8.644 1.00 96.19 86 GLU A CA 1
ATOM 654 C C . GLU A 1 86 ? 12.370 -5.645 -7.614 1.00 96.19 86 GLU A C 1
ATOM 656 O O . GLU A 1 86 ? 12.311 -6.299 -6.576 1.00 96.19 86 GLU A O 1
ATOM 661 N N . ILE A 1 87 ? 11.547 -4.632 -7.874 1.00 95.25 87 ILE A N 1
ATOM 662 C CA . ILE A 1 87 ? 10.489 -4.181 -6.969 1.00 95.25 87 ILE A CA 1
ATOM 663 C C . ILE A 1 87 ? 9.161 -4.259 -7.711 1.00 95.25 87 ILE A C 1
ATOM 665 O O . ILE A 1 87 ? 8.962 -3.553 -8.701 1.00 95.25 87 ILE A O 1
ATOM 669 N N . ASP A 1 88 ? 8.243 -5.078 -7.212 1.00 94.94 88 ASP A N 1
ATOM 670 C CA . ASP A 1 88 ? 6.868 -5.143 -7.686 1.00 94.94 88 ASP A CA 1
ATOM 671 C C . ASP A 1 88 ? 5.974 -4.292 -6.779 1.00 94.94 88 ASP A C 1
ATOM 673 O O . ASP A 1 88 ? 5.819 -4.558 -5.585 1.00 94.94 88 ASP A O 1
ATOM 677 N N . ARG A 1 89 ? 5.372 -3.255 -7.363 1.00 94.06 89 ARG A N 1
ATOM 678 C CA . ARG A 1 89 ? 4.471 -2.320 -6.689 1.00 94.06 89 ARG A CA 1
ATOM 679 C C . ARG A 1 89 ? 3.073 -2.459 -7.247 1.00 94.06 89 ARG A C 1
ATOM 681 O O . ARG A 1 89 ? 2.875 -2.309 -8.450 1.00 94.06 89 ARG A O 1
ATOM 688 N N . VAL A 1 90 ? 2.094 -2.673 -6.377 1.00 93.44 90 VAL A N 1
ATOM 689 C CA . VAL A 1 90 ? 0.685 -2.752 -6.773 1.00 93.44 90 VAL A CA 1
ATOM 690 C C . VAL A 1 90 ? -0.073 -1.544 -6.234 1.00 93.44 90 VAL A C 1
ATOM 692 O O . VAL A 1 90 ? -0.067 -1.273 -5.035 1.00 93.44 90 VAL A O 1
ATOM 695 N N . SER A 1 91 ? -0.760 -0.838 -7.127 1.00 94.44 91 SER A N 1
ATOM 696 C CA . SER A 1 91 ? -1.563 0.340 -6.805 1.00 94.44 91 SER A CA 1
ATOM 697 C C . SER A 1 91 ? -3.026 0.097 -7.157 1.00 94.44 91 SER A C 1
ATOM 699 O O . SER A 1 91 ? -3.358 -0.133 -8.321 1.00 94.44 91 SER A O 1
ATOM 701 N N . LEU A 1 92 ? -3.915 0.199 -6.168 1.00 93.88 92 LEU A N 1
ATOM 702 C CA . LEU A 1 92 ? -5.361 0.209 -6.392 1.00 93.88 92 LEU A CA 1
ATOM 703 C C . LEU A 1 92 ? -5.781 1.627 -6.780 1.00 93.88 92 LEU A C 1
ATOM 705 O O . LEU A 1 92 ? -5.790 2.525 -5.939 1.00 93.88 92 LEU A O 1
ATOM 709 N N . VAL A 1 93 ? -6.074 1.839 -8.060 1.00 93.12 93 VAL A N 1
ATOM 710 C CA . VAL A 1 93 ? -6.372 3.160 -8.623 1.00 93.12 93 VAL A CA 1
ATOM 711 C C . VAL A 1 93 ? -7.868 3.429 -8.531 1.00 93.12 93 VAL A C 1
ATOM 713 O O . VAL A 1 93 ? -8.670 2.651 -9.052 1.00 93.12 93 VAL A O 1
ATOM 716 N N . GLY A 1 94 ? -8.227 4.526 -7.863 1.00 89.56 94 GLY A N 1
ATOM 717 C CA . GLY A 1 94 ? -9.606 4.979 -7.729 1.00 89.56 94 GLY A CA 1
ATOM 718 C C . GLY A 1 94 ? -10.151 5.670 -8.988 1.00 89.56 94 GLY A C 1
ATOM 719 O O . GLY A 1 94 ? -9.462 5.773 -10.008 1.00 89.56 94 GLY A O 1
ATOM 720 N N . PRO A 1 95 ? -11.402 6.156 -8.933 1.00 87.25 95 PRO A N 1
ATOM 721 C CA . PRO A 1 95 ? -12.003 6.903 -10.032 1.00 87.25 95 PRO A CA 1
ATOM 722 C C . PRO A 1 95 ? -11.298 8.248 -10.261 1.00 87.25 95 PRO A C 1
ATOM 724 O O . PRO A 1 95 ? -10.623 8.776 -9.377 1.00 87.25 95 PRO A O 1
ATOM 727 N N . ALA A 1 96 ? -11.500 8.814 -11.451 1.00 87.56 96 ALA A N 1
ATOM 728 C CA . ALA A 1 96 ? -11.010 10.142 -11.799 1.00 87.56 96 ALA A CA 1
ATOM 729 C C . ALA A 1 96 ? -11.578 11.203 -10.842 1.00 87.56 96 ALA A C 1
ATOM 731 O O . ALA A 1 96 ? -12.793 11.287 -10.646 1.00 87.56 96 ALA A O 1
ATOM 732 N N . VAL A 1 97 ? -10.698 12.030 -10.283 1.00 86.25 97 VAL A N 1
ATOM 733 C CA . VAL A 1 97 ? -11.060 13.202 -9.482 1.00 86.25 97 VAL A CA 1
ATOM 734 C C . VAL A 1 97 ? -10.615 14.446 -10.247 1.00 86.25 97 VAL A C 1
ATOM 736 O O . VAL A 1 97 ? -9.430 14.538 -10.572 1.00 86.25 97 VAL A O 1
ATOM 739 N N . PRO A 1 98 ? -11.504 15.410 -10.540 1.00 85.62 98 PRO A N 1
ATOM 740 C CA . PRO A 1 98 ? -11.110 16.646 -11.207 1.00 85.62 98 PRO A CA 1
ATOM 741 C C . PRO A 1 98 ? -9.984 17.347 -10.446 1.00 85.62 98 PRO A C 1
ATOM 743 O O . PRO A 1 98 ? -10.098 17.580 -9.239 1.00 85.62 98 PRO A O 1
ATOM 746 N N . LYS A 1 99 ? -8.896 17.690 -11.144 1.00 81.00 99 LYS A N 1
ATOM 747 C CA . LYS A 1 99 ? -7.821 18.503 -10.570 1.00 81.00 99 LYS A CA 1
ATOM 748 C C . LYS A 1 99 ? -8.416 19.870 -10.257 1.00 81.00 99 LYS A C 1
ATOM 750 O O . LYS A 1 99 ? -8.843 20.593 -11.155 1.00 81.00 99 LYS A O 1
ATOM 755 N N . GLN A 1 100 ? -8.496 20.206 -8.973 1.00 68.12 100 GLN A N 1
ATOM 756 C CA . GLN A 1 100 ? -8.914 21.542 -8.567 1.00 68.12 100 GLN A CA 1
ATOM 757 C C . GLN A 1 100 ? -7.824 22.540 -8.970 1.00 68.12 100 GLN A C 1
ATOM 759 O O . GLN A 1 100 ? -6.636 22.241 -8.867 1.00 68.12 100 GLN A O 1
ATOM 764 N N . ALA A 1 101 ? -8.234 23.721 -9.437 1.00 54.09 101 ALA A N 1
ATOM 765 C CA . ALA A 1 101 ? -7.335 24.731 -9.994 1.00 54.09 101 ALA A CA 1
ATOM 766 C C . ALA A 1 101 ? -6.278 25.253 -8.997 1.00 54.09 101 ALA A C 1
ATOM 768 O O . ALA A 1 101 ? -5.321 25.893 -9.425 1.00 54.09 101 ALA A O 1
ATOM 769 N N . VAL A 1 102 ? -6.421 24.988 -7.688 1.00 53.75 102 VAL A N 1
ATOM 770 C CA . VAL A 1 102 ? -5.488 25.460 -6.656 1.00 53.75 102 VAL A CA 1
ATOM 771 C C . VAL A 1 102 ? -5.344 24.449 -5.508 1.00 53.75 102 VAL A C 1
ATOM 773 O O . VAL A 1 102 ? -6.325 24.024 -4.903 1.00 53.75 102 VAL A O 1
ATOM 776 N N . GLY A 1 103 ? -4.095 24.125 -5.164 1.00 57.38 103 GLY A N 1
ATOM 777 C CA . GLY A 1 103 ? -3.667 23.990 -3.768 1.00 57.38 103 GLY A CA 1
ATOM 778 C C . GLY A 1 103 ? -3.802 22.644 -3.060 1.00 57.38 103 GLY A C 1
ATOM 779 O O . GLY A 1 103 ? -3.280 22.550 -1.957 1.00 57.38 103 GLY A O 1
ATOM 780 N N . VAL A 1 104 ? -4.435 21.603 -3.616 1.00 59.94 104 VAL A N 1
ATOM 781 C CA . VAL A 1 104 ? -4.459 20.281 -2.948 1.00 59.94 104 VAL A CA 1
ATOM 782 C C . VAL A 1 104 ? -3.058 19.670 -2.969 1.00 59.94 104 VAL A C 1
ATOM 784 O O . VAL A 1 104 ? -2.580 19.238 -4.016 1.00 59.94 104 VAL A O 1
ATOM 787 N N . VAL A 1 105 ? -2.406 19.620 -1.807 1.00 62.38 105 VAL A N 1
ATOM 788 C CA . VAL A 1 105 ? -1.025 19.122 -1.677 1.00 62.38 105 VAL A CA 1
ATOM 789 C C . VAL A 1 105 ? -0.991 17.698 -1.140 1.00 62.38 105 VAL A C 1
ATOM 791 O O . VAL A 1 105 ? -0.104 16.925 -1.495 1.00 62.38 105 VAL A O 1
ATOM 794 N N . PHE A 1 106 ? -1.978 17.315 -0.327 1.00 74.12 106 PHE A N 1
ATOM 795 C CA . PHE A 1 106 ? -2.032 15.981 0.261 1.00 74.12 106 PHE A CA 1
ATOM 796 C C . PHE A 1 106 ? -3.439 15.401 0.191 1.00 74.12 106 PHE A C 1
ATOM 798 O O . PHE A 1 106 ? -4.419 16.062 0.543 1.00 74.12 106 PHE A O 1
ATOM 805 N N . VAL A 1 107 ? -3.520 14.139 -0.221 1.00 85.50 107 VAL A N 1
ATOM 806 C CA . VAL A 1 107 ? -4.734 13.330 -0.140 1.00 85.50 107 VAL A CA 1
ATOM 807 C C . VAL A 1 107 ? -4.430 12.154 0.763 1.00 85.50 107 VAL A C 1
ATOM 809 O O . VAL A 1 107 ? -3.473 11.424 0.530 1.00 85.50 107 VAL A O 1
ATOM 812 N N . ASP A 1 108 ? -5.213 12.002 1.823 1.00 89.56 108 ASP A N 1
ATOM 813 C CA . ASP A 1 108 ? -5.023 10.947 2.808 1.00 89.56 108 ASP A CA 1
ATOM 814 C C . ASP A 1 108 ? -6.284 10.095 2.916 1.00 89.56 108 ASP A C 1
ATOM 816 O O . ASP A 1 108 ? -7.387 10.612 3.092 1.00 89.56 108 ASP A O 1
ATOM 820 N N . LEU A 1 109 ? -6.109 8.781 2.899 1.00 91.50 109 LEU A N 1
ATOM 821 C CA . LEU A 1 109 ? -7.086 7.833 3.403 1.00 91.50 109 LEU A CA 1
ATOM 822 C C . LEU A 1 109 ? -6.987 7.811 4.929 1.00 91.50 109 LEU A C 1
ATOM 824 O O . LEU A 1 109 ? -5.906 7.593 5.478 1.00 91.50 109 LEU A O 1
ATOM 828 N N . MET A 1 110 ? -8.106 8.029 5.614 1.00 93.00 110 MET A N 1
ATOM 829 C CA . MET A 1 110 ? -8.154 8.106 7.069 1.00 93.00 110 MET A CA 1
ATOM 830 C C . MET A 1 110 ? -9.255 7.245 7.661 1.00 93.00 110 MET A C 1
ATOM 832 O O . MET A 1 110 ? -10.366 7.231 7.141 1.00 93.00 110 MET A O 1
ATOM 836 N N . ALA A 1 111 ? -8.983 6.621 8.802 1.00 93.88 111 ALA A N 1
ATOM 837 C CA . ALA A 1 111 ? -9.993 5.920 9.586 1.00 93.88 111 ALA A CA 1
ATOM 838 C C . ALA A 1 111 ? -9.692 6.062 11.081 1.00 93.88 111 ALA A C 1
ATOM 840 O O . ALA A 1 111 ? -8.554 5.863 11.504 1.00 93.88 111 ALA A O 1
ATOM 841 N N . LYS A 1 112 ? -10.696 6.409 11.887 1.00 94.19 112 LYS A N 1
ATOM 842 C CA . LYS A 1 112 ? -10.562 6.402 13.349 1.00 94.19 112 LYS A CA 1
ATOM 843 C C . LYS A 1 112 ? -10.626 4.960 13.842 1.00 94.19 112 LYS A C 1
ATOM 845 O O . LYS A 1 112 ? -11.437 4.187 13.339 1.00 94.19 112 LYS A O 1
ATOM 850 N N . LEU A 1 113 ? -9.768 4.587 14.785 1.00 94.81 113 LEU A N 1
ATOM 851 C CA . LEU A 1 113 ? -9.752 3.241 15.347 1.00 94.81 113 LEU A CA 1
ATOM 852 C C . LEU A 1 113 ? -10.625 3.174 16.599 1.00 94.81 113 LEU A C 1
ATOM 854 O O . LEU A 1 113 ? -10.534 4.023 17.483 1.00 94.81 113 LEU A O 1
ATOM 858 N N . ASN A 1 114 ? -11.426 2.118 16.681 1.00 93.75 114 ASN A N 1
ATOM 859 C CA . ASN A 1 114 ? -12.249 1.766 17.835 1.00 93.75 114 ASN A CA 1
ATOM 860 C C . ASN A 1 114 ? -11.435 0.913 18.815 1.00 93.75 114 ASN A C 1
ATOM 862 O O . ASN A 1 114 ? -11.837 -0.192 19.163 1.00 93.75 114 ASN A O 1
ATOM 866 N N . LEU A 1 115 ? -10.250 1.401 19.183 1.00 91.75 115 LEU A N 1
ATOM 867 C CA . LEU A 1 115 ? -9.314 0.742 20.091 1.00 91.75 115 LEU A CA 1
ATOM 868 C C . LEU A 1 115 ? -8.683 1.783 21.011 1.00 91.75 115 LEU A C 1
ATOM 870 O O . LEU A 1 115 ? -8.358 2.890 20.578 1.00 91.75 115 LEU A O 1
ATOM 874 N N . SER A 1 116 ? -8.438 1.399 22.258 1.00 89.88 116 SER A N 1
ATOM 875 C CA . SER A 1 116 ? -7.504 2.109 23.127 1.00 89.88 116 SER A CA 1
ATOM 876 C C . SER A 1 116 ? -6.052 1.879 22.689 1.00 89.88 116 SER A C 1
ATOM 878 O O . SER A 1 116 ? -5.731 0.942 21.955 1.00 89.88 116 SER A O 1
ATOM 880 N N . VAL A 1 117 ? -5.134 2.709 23.190 1.00 89.12 117 VAL A N 1
ATOM 881 C CA . VAL A 1 117 ? -3.687 2.560 22.946 1.00 89.12 117 VAL A CA 1
ATOM 882 C C . VAL A 1 117 ? -3.150 1.221 23.453 1.00 89.12 117 VAL A C 1
ATOM 884 O O . VAL A 1 117 ? -2.359 0.572 22.769 1.00 89.12 117 VAL A O 1
ATOM 887 N N . ALA A 1 118 ? -3.584 0.790 24.640 1.00 90.69 118 ALA A N 1
ATOM 888 C CA . ALA A 1 118 ? -3.150 -0.477 25.225 1.00 90.69 118 ALA A CA 1
ATOM 889 C C . ALA A 1 118 ? -3.606 -1.665 24.367 1.00 90.69 118 ALA A C 1
ATOM 891 O O . ALA A 1 118 ? -2.807 -2.549 24.049 1.00 90.69 118 ALA A O 1
ATOM 892 N N . GLU A 1 119 ? -4.865 -1.638 23.923 1.00 92.62 119 GLU A N 1
ATOM 893 C CA . GLU A 1 119 ? -5.397 -2.631 22.997 1.00 92.62 119 GLU A CA 1
ATOM 894 C C . GLU A 1 119 ? -4.615 -2.621 21.690 1.00 92.62 119 GLU A C 1
ATOM 896 O O . GLU A 1 119 ? -4.085 -3.662 21.317 1.00 92.62 119 GLU A O 1
ATOM 901 N N . PHE A 1 120 ? -4.456 -1.467 21.039 1.00 92.06 120 PHE A N 1
ATOM 902 C CA . PHE A 1 120 ? -3.700 -1.353 19.793 1.00 92.06 120 PHE A CA 1
ATOM 903 C C . PHE A 1 120 ? -2.305 -1.975 19.899 1.00 92.06 120 PHE A C 1
ATOM 905 O O . PHE A 1 120 ? -1.943 -2.785 19.051 1.00 92.06 120 PHE A O 1
ATOM 912 N N . ASN A 1 121 ? -1.556 -1.674 20.963 1.00 91.25 121 ASN A N 1
ATOM 913 C CA . ASN A 1 121 ? -0.220 -2.232 21.172 1.00 91.25 121 ASN A CA 1
ATOM 914 C C . ASN A 1 121 ? -0.243 -3.762 21.325 1.00 91.25 121 ASN A C 1
ATOM 916 O O . ASN A 1 121 ? 0.614 -4.445 20.768 1.00 91.25 121 ASN A O 1
ATOM 920 N N . SER A 1 122 ? -1.238 -4.313 22.026 1.00 93.75 122 SER A N 1
ATOM 921 C CA . SER A 1 122 ? -1.353 -5.763 22.248 1.00 93.75 122 SER A CA 1
ATOM 922 C C . SER A 1 122 ? -1.706 -6.565 20.986 1.00 93.75 122 SER A C 1
ATOM 924 O O . SER A 1 122 ? -1.265 -7.702 20.837 1.00 93.75 122 SER A O 1
ATOM 926 N N . GLN A 1 123 ? -2.467 -5.975 20.058 1.00 94.44 123 GLN A N 1
ATOM 927 C CA . GLN A 1 123 ? -2.939 -6.629 18.823 1.00 94.44 123 GLN A CA 1
ATOM 928 C C . GLN A 1 123 ? -2.286 -6.055 17.555 1.00 94.44 123 GLN A C 1
ATOM 930 O O . GLN A 1 123 ? -2.652 -6.430 16.442 1.00 94.44 123 GLN A O 1
ATOM 935 N N . ARG A 1 124 ? -1.270 -5.194 17.697 1.00 92.31 124 ARG A N 1
ATOM 936 C CA . ARG A 1 124 ? -0.600 -4.450 16.616 1.00 92.31 124 ARG A CA 1
ATOM 937 C C . ARG A 1 124 ? -0.223 -5.306 15.410 1.00 92.31 124 ARG A C 1
ATOM 939 O O . ARG A 1 124 ? -0.433 -4.896 14.266 1.00 92.31 124 ARG A O 1
ATOM 946 N N . ASN A 1 125 ? 0.344 -6.480 15.675 1.00 93.19 125 ASN A N 1
ATOM 947 C CA . ASN A 1 125 ? 0.840 -7.402 14.653 1.00 93.19 125 ASN A CA 1
ATOM 948 C C . ASN A 1 125 ? -0.281 -8.151 13.924 1.00 93.19 125 ASN A C 1
ATOM 950 O O . ASN A 1 125 ? -0.047 -8.702 12.848 1.00 93.19 125 ASN A O 1
ATOM 954 N N . ASP A 1 126 ? -1.496 -8.127 14.466 1.00 95.69 126 ASP A N 1
ATOM 955 C CA . ASP A 1 126 ? -2.679 -8.778 13.908 1.00 95.69 126 ASP A CA 1
ATOM 956 C C . ASP A 1 126 ? -3.574 -7.797 13.131 1.00 95.69 126 ASP A C 1
ATOM 958 O O . ASP A 1 126 ? -4.488 -8.217 12.422 1.00 95.69 126 ASP A O 1
ATOM 962 N N . LEU A 1 127 ? -3.313 -6.488 13.216 1.00 95.12 127 LEU A N 1
ATOM 963 C CA . LEU A 1 127 ? -4.078 -5.479 12.486 1.00 95.12 127 LEU A CA 1
ATOM 964 C C . LEU A 1 127 ? -3.656 -5.409 11.015 1.00 95.12 127 LEU A C 1
ATOM 966 O O . LEU A 1 127 ? -2.465 -5.358 10.689 1.00 95.12 127 LEU A O 1
ATOM 970 N N . ARG A 1 128 ? -4.633 -5.390 10.110 1.00 94.88 128 ARG A N 1
ATOM 971 C CA . ARG A 1 128 ? -4.435 -5.237 8.664 1.00 94.88 128 ARG A CA 1
ATOM 972 C C . ARG A 1 128 ? -5.375 -4.186 8.100 1.00 94.88 128 ARG A C 1
ATOM 974 O O . ARG A 1 128 ? -6.507 -4.046 8.557 1.00 94.88 128 ARG A O 1
ATOM 981 N N . LEU A 1 129 ? -4.909 -3.485 7.074 1.00 94.12 129 LEU A N 1
ATOM 982 C CA . LEU A 1 129 ? -5.769 -2.706 6.197 1.00 94.12 129 LEU A CA 1
ATOM 983 C C . LEU A 1 129 ? -6.447 -3.687 5.241 1.00 94.12 129 LEU A C 1
ATOM 985 O O . LEU A 1 129 ? -5.766 -4.385 4.495 1.00 94.12 129 LEU A O 1
ATOM 989 N N . ALA A 1 130 ? -7.772 -3.748 5.271 1.00 94.06 130 ALA A N 1
ATOM 990 C CA . ALA A 1 130 ? -8.576 -4.505 4.330 1.00 94.06 130 ALA A CA 1
ATOM 991 C C . ALA A 1 130 ? -9.184 -3.544 3.306 1.00 94.06 130 ALA A C 1
ATOM 993 O O . ALA A 1 130 ? -9.911 -2.616 3.663 1.00 94.06 130 ALA A O 1
ATOM 994 N N . VAL A 1 131 ? -8.894 -3.777 2.028 1.00 93.25 131 VAL A N 1
ATOM 995 C CA . VAL A 1 131 ? -9.473 -3.025 0.914 1.00 93.25 131 VAL A CA 1
ATOM 996 C C . VAL A 1 131 ? -10.302 -3.975 0.071 1.00 93.25 131 VAL A C 1
ATOM 998 O O . VAL A 1 131 ? -9.767 -4.903 -0.534 1.00 93.25 131 VAL A O 1
ATOM 1001 N N . VAL A 1 132 ? -11.608 -3.732 0.032 1.00 92.56 132 VAL A N 1
ATOM 1002 C CA . VAL A 1 132 ? -12.555 -4.431 -0.835 1.00 92.56 132 VAL A CA 1
ATOM 1003 C C . VAL A 1 132 ? -12.796 -3.570 -2.064 1.00 92.56 132 VAL A C 1
ATOM 1005 O O . VAL A 1 132 ? -13.143 -2.392 -1.950 1.00 92.56 132 VAL A O 1
ATOM 1008 N N . PHE A 1 133 ? -12.615 -4.149 -3.243 1.00 91.62 133 PHE A N 1
ATOM 1009 C CA . PHE A 1 133 ? -12.684 -3.435 -4.506 1.00 91.62 133 PHE A CA 1
ATOM 1010 C C . PHE A 1 133 ? -13.302 -4.292 -5.609 1.00 91.62 133 PHE A C 1
ATOM 1012 O O . PHE A 1 133 ? -13.205 -5.519 -5.610 1.00 91.62 133 PHE A O 1
ATOM 1019 N N . GLU A 1 134 ? -13.925 -3.628 -6.576 1.00 91.69 134 GLU A N 1
ATOM 1020 C CA . GLU A 1 134 ? -14.378 -4.242 -7.821 1.00 91.69 134 GLU A CA 1
ATOM 1021 C C . GLU A 1 134 ? -13.515 -3.718 -8.979 1.00 91.69 134 GLU A C 1
ATOM 1023 O O . GLU A 1 134 ? -13.514 -2.508 -9.243 1.00 91.69 134 GLU A O 1
ATOM 1028 N N . PRO A 1 135 ? -12.767 -4.584 -9.683 1.00 87.69 135 PRO A N 1
ATOM 1029 C CA . PRO A 1 135 ? -12.030 -4.186 -10.878 1.00 87.69 135 PRO A CA 1
ATOM 1030 C C . PRO A 1 135 ? -12.959 -3.692 -11.992 1.00 87.69 135 PRO A C 1
ATOM 1032 O O . PRO A 1 135 ? -14.023 -4.263 -12.241 1.00 87.69 135 PRO A O 1
ATOM 1035 N N . ILE A 1 136 ? -12.537 -2.650 -12.708 1.00 85.94 136 ILE A N 1
ATOM 1036 C CA . ILE A 1 136 ? -13.260 -2.142 -13.888 1.00 85.94 136 ILE A CA 1
ATOM 1037 C C . ILE A 1 136 ? -12.691 -2.747 -15.190 1.00 85.94 136 ILE A C 1
ATOM 1039 O O . ILE A 1 136 ? -11.631 -3.367 -15.170 1.00 85.94 136 ILE A O 1
ATOM 1043 N N . PRO A 1 137 ? -13.359 -2.641 -16.353 1.00 80.25 137 PRO A N 1
ATOM 1044 C CA . PRO A 1 137 ? -12.780 -3.115 -17.614 1.00 80.25 137 PRO A CA 1
ATOM 1045 C C . PRO A 1 137 ? -11.397 -2.503 -17.888 1.00 80.25 137 PRO A C 1
ATOM 1047 O O . PRO A 1 137 ? -11.173 -1.334 -17.584 1.00 80.25 137 PRO A O 1
ATOM 1050 N N . ASN A 1 138 ? -10.480 -3.290 -18.465 1.00 77.69 138 ASN A N 1
ATOM 1051 C CA . ASN A 1 138 ? -9.063 -2.924 -18.637 1.00 77.69 138 ASN A CA 1
ATOM 1052 C C . ASN A 1 138 ? -8.378 -2.535 -17.314 1.00 77.69 138 ASN A C 1
ATOM 1054 O O . ASN A 1 138 ? -7.575 -1.605 -17.275 1.00 77.69 138 ASN A O 1
ATOM 1058 N N . TYR A 1 139 ? -8.715 -3.246 -16.230 1.00 80.25 139 TYR A N 1
ATOM 1059 C CA . TYR A 1 139 ? -8.257 -2.910 -14.883 1.00 80.25 139 TYR A CA 1
ATOM 1060 C C . TYR A 1 139 ? -6.741 -2.922 -14.727 1.00 80.25 139 TYR A C 1
ATOM 1062 O O . TYR A 1 139 ? -6.255 -2.170 -13.898 1.00 80.25 139 TYR A O 1
ATOM 1070 N N . LEU A 1 140 ? -5.998 -3.769 -15.447 1.00 89.38 140 LEU A N 1
ATOM 1071 C CA . LEU A 1 140 ? -4.567 -3.948 -15.210 1.00 89.38 140 LEU A CA 1
ATOM 1072 C C . LEU A 1 140 ? -3.722 -3.191 -16.234 1.00 89.38 140 LEU A C 1
ATOM 1074 O O . LEU A 1 140 ? -3.793 -3.465 -17.431 1.00 89.38 140 LEU A O 1
ATOM 1078 N N . GLN A 1 141 ? -2.857 -2.308 -15.742 1.00 90.94 141 GLN A N 1
ATOM 1079 C CA . GLN A 1 141 ? -1.768 -1.706 -16.513 1.00 90.94 141 GLN A CA 1
ATOM 1080 C C . GLN A 1 141 ? -0.430 -1.980 -15.834 1.00 90.94 141 GLN A C 1
ATOM 1082 O O . GLN A 1 141 ? -0.366 -2.0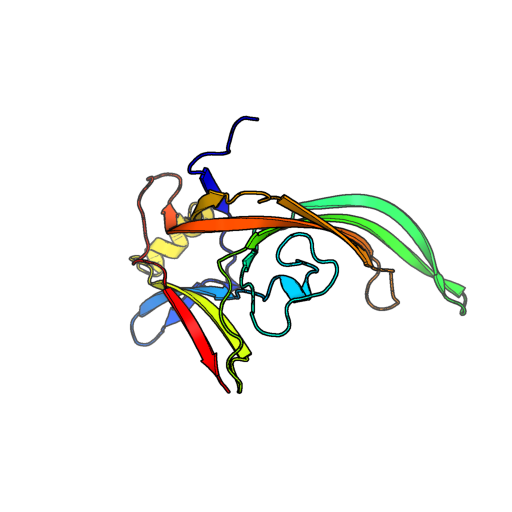90 -14.609 1.00 90.94 141 GLN A O 1
ATOM 1087 N N . LYS A 1 142 ? 0.642 -2.061 -16.625 1.00 92.88 142 LYS A N 1
ATOM 1088 C CA . LYS A 1 142 ? 2.010 -2.221 -16.131 1.00 92.88 142 LYS A CA 1
ATOM 1089 C C . LYS A 1 142 ? 2.900 -1.120 -16.695 1.00 92.88 142 LYS A C 1
ATOM 1091 O O . LYS A 1 142 ? 2.909 -0.915 -17.903 1.00 92.88 142 LYS A O 1
ATOM 1096 N N . GLU A 1 143 ? 3.682 -0.488 -15.829 1.00 92.38 143 GLU A N 1
ATOM 1097 C CA . GLU A 1 143 ? 4.763 0.431 -16.197 1.00 92.38 143 GLU A CA 1
ATOM 1098 C C . GLU A 1 143 ? 6.050 -0.008 -15.496 1.00 92.38 143 GLU A C 1
ATOM 1100 O O . GLU A 1 143 ? 6.082 -0.132 -14.269 1.00 92.38 143 GLU A O 1
ATOM 1105 N N . THR A 1 144 ? 7.129 -0.203 -16.251 1.00 94.06 144 THR A N 1
ATOM 1106 C CA . THR A 1 144 ? 8.443 -0.520 -15.677 1.00 94.06 144 THR A CA 1
ATOM 1107 C C . THR A 1 144 ? 9.336 0.715 -15.700 1.00 94.06 144 THR A C 1
ATOM 1109 O O . THR A 1 144 ? 9.500 1.355 -16.735 1.00 94.06 144 THR A O 1
ATOM 1112 N N . ARG A 1 145 ? 9.946 1.033 -14.557 1.00 92.56 145 ARG A N 1
ATOM 1113 C CA . ARG A 1 145 ? 10.954 2.090 -14.416 1.00 92.56 145 ARG A CA 1
ATOM 1114 C C . ARG A 1 145 ? 12.288 1.493 -13.994 1.00 92.56 145 ARG A C 1
ATOM 1116 O O . ARG A 1 145 ? 12.324 0.502 -13.269 1.00 92.56 145 ARG A O 1
ATOM 1123 N N . TYR A 1 146 ? 13.372 2.133 -14.411 1.00 91.88 146 TYR A N 1
ATOM 1124 C CA . TYR A 1 146 ? 14.730 1.747 -14.045 1.00 91.88 146 TYR A CA 1
ATOM 1125 C C . TYR A 1 146 ? 15.361 2.856 -13.205 1.00 91.88 146 TYR A C 1
ATOM 1127 O O . TYR A 1 146 ? 15.280 4.032 -13.556 1.00 91.88 146 TYR A O 1
ATOM 1135 N N . GLY A 1 147 ? 15.963 2.478 -12.085 1.00 88.19 147 GLY A N 1
ATOM 1136 C CA . GLY A 1 147 ? 16.763 3.336 -11.227 1.00 88.19 147 GLY A CA 1
ATOM 1137 C C . GLY A 1 147 ? 18.212 2.879 -11.275 1.00 88.19 147 GLY A C 1
ATOM 1138 O O . GLY A 1 147 ? 18.505 1.712 -11.034 1.00 88.19 147 GLY A O 1
ATOM 1139 N N . THR A 1 148 ? 19.118 3.793 -11.589 1.00 86.88 148 THR A N 1
ATOM 1140 C CA . THR A 1 148 ? 20.557 3.523 -11.597 1.00 86.88 148 THR A CA 1
ATOM 1141 C C . THR A 1 148 ? 21.160 3.798 -10.228 1.00 86.88 148 THR A C 1
ATOM 1143 O O . THR A 1 148 ? 20.767 4.756 -9.557 1.00 86.88 148 THR A O 1
ATOM 1146 N N . ALA A 1 149 ? 22.158 3.005 -9.844 1.00 83.06 149 ALA A N 1
ATOM 1147 C CA . ALA A 1 149 ? 22.916 3.261 -8.629 1.00 83.06 149 ALA A CA 1
ATOM 1148 C C . ALA A 1 149 ? 23.645 4.615 -8.700 1.00 83.06 149 ALA A C 1
ATOM 1150 O O . ALA A 1 149 ? 24.146 5.027 -9.748 1.00 83.06 149 ALA A O 1
ATOM 1151 N N . THR A 1 150 ? 23.720 5.302 -7.566 1.00 82.69 150 THR A N 1
ATOM 1152 C CA . THR A 1 150 ? 24.432 6.571 -7.383 1.00 82.69 150 THR A CA 1
ATOM 1153 C C . THR A 1 150 ? 25.407 6.462 -6.210 1.00 82.69 150 THR A C 1
ATOM 1155 O O . THR A 1 150 ? 25.426 5.471 -5.481 1.00 82.69 150 THR A O 1
ATOM 1158 N N . ILE A 1 151 ? 26.219 7.502 -5.986 1.00 76.19 151 ILE A N 1
ATOM 1159 C CA . ILE A 1 151 ? 27.146 7.555 -4.841 1.00 76.19 151 ILE A CA 1
ATOM 1160 C C . ILE A 1 151 ? 26.392 7.425 -3.505 1.00 76.19 151 ILE A C 1
ATOM 1162 O O . ILE A 1 151 ? 26.886 6.789 -2.576 1.00 76.19 151 ILE A O 1
ATOM 1166 N N . THR A 1 152 ? 25.191 8.002 -3.413 1.00 81.44 152 THR A N 1
ATOM 1167 C CA . THR A 1 152 ? 24.359 7.986 -2.201 1.00 81.44 152 THR A CA 1
ATOM 1168 C C . THR A 1 152 ? 23.415 6.787 -2.134 1.00 81.44 152 THR A C 1
ATOM 1170 O O . THR A 1 152 ? 23.024 6.390 -1.040 1.00 81.44 152 THR A O 1
ATOM 1173 N N . ASN A 1 153 ? 23.073 6.180 -3.274 1.00 82.31 153 ASN A N 1
ATOM 1174 C CA . ASN A 1 153 ? 22.203 5.013 -3.356 1.00 82.31 153 ASN A CA 1
ATOM 1175 C C . ASN A 1 153 ? 22.893 3.868 -4.107 1.00 82.31 153 ASN A C 1
ATOM 1177 O O . ASN A 1 153 ? 22.890 3.822 -5.335 1.00 82.31 153 ASN A O 1
ATOM 1181 N N . LYS A 1 154 ? 23.428 2.895 -3.368 1.00 86.88 154 LYS A N 1
ATOM 1182 C CA . LYS A 1 154 ? 24.129 1.721 -3.917 1.00 86.88 154 LYS A CA 1
ATOM 1183 C C . LYS A 1 154 ? 23.179 0.634 -4.446 1.00 86.88 154 LYS A C 1
ATOM 1185 O O . LYS A 1 154 ? 23.493 -0.550 -4.367 1.00 86.88 154 LYS A O 1
ATOM 1190 N N . ARG A 1 155 ? 22.005 1.018 -4.951 1.00 89.50 155 ARG A N 1
ATOM 1191 C CA . ARG A 1 155 ? 21.002 0.097 -5.493 1.00 89.50 155 ARG A CA 1
ATOM 1192 C C . ARG A 1 155 ? 20.677 0.455 -6.932 1.00 89.50 155 ARG A C 1
ATOM 1194 O O . ARG A 1 155 ? 20.303 1.588 -7.225 1.00 89.50 155 ARG A O 1
ATOM 1201 N N . GLU A 1 156 ? 20.782 -0.531 -7.807 1.00 91.62 156 GLU A N 1
ATOM 1202 C CA . GLU A 1 156 ? 20.192 -0.509 -9.139 1.00 91.62 156 GLU A CA 1
ATOM 1203 C C . GLU A 1 156 ? 18.836 -1.216 -9.063 1.00 91.62 156 GLU A C 1
ATOM 1205 O O . GLU A 1 156 ? 18.751 -2.359 -8.616 1.00 91.62 156 GLU A O 1
ATOM 1210 N N . ALA A 1 157 ? 17.766 -0.526 -9.448 1.00 93.00 157 ALA A N 1
ATOM 1211 C CA . ALA A 1 157 ? 16.400 -0.991 -9.249 1.00 93.00 157 ALA A CA 1
ATOM 1212 C C . ALA A 1 157 ? 15.641 -1.105 -10.572 1.00 93.00 157 ALA A C 1
ATOM 1214 O O . ALA A 1 157 ? 15.599 -0.163 -11.360 1.00 93.00 157 ALA A O 1
ATOM 1215 N N . LYS A 1 158 ? 14.955 -2.226 -10.779 1.00 95.38 158 LYS A N 1
ATOM 1216 C CA . LYS A 1 158 ? 13.883 -2.364 -11.769 1.00 95.38 158 LYS A CA 1
ATOM 1217 C C . LYS A 1 158 ? 12.555 -2.355 -11.023 1.00 95.38 158 LYS A C 1
ATOM 1219 O O . LYS A 1 158 ? 12.278 -3.263 -10.251 1.00 95.38 158 LYS A O 1
ATOM 1224 N N . VAL A 1 159 ? 11.738 -1.331 -11.236 1.00 94.50 159 VAL A N 1
ATOM 1225 C CA . VAL A 1 159 ? 10.462 -1.150 -10.534 1.00 94.50 159 VAL A CA 1
ATOM 1226 C C . VAL A 1 159 ? 9.316 -1.432 -11.494 1.00 94.50 159 VAL A C 1
ATOM 1228 O O . VAL A 1 159 ? 9.088 -0.659 -12.424 1.00 94.50 159 VAL A O 1
ATOM 1231 N N . ASN A 1 160 ? 8.586 -2.519 -11.271 1.00 96.06 160 ASN A N 1
ATOM 1232 C CA . ASN A 1 160 ? 7.356 -2.837 -11.983 1.00 96.06 160 ASN A CA 1
ATOM 1233 C C . ASN A 1 160 ? 6.164 -2.252 -11.215 1.00 96.06 160 ASN A C 1
ATOM 1235 O O . ASN A 1 160 ? 5.826 -2.710 -10.126 1.00 96.06 160 ASN A O 1
ATOM 1239 N N . ASN A 1 161 ? 5.500 -1.257 -11.791 1.00 95.12 161 ASN A N 1
ATOM 1240 C CA . ASN A 1 161 ? 4.277 -0.685 -11.244 1.00 95.12 161 ASN A CA 1
ATOM 1241 C C . ASN A 1 161 ? 3.080 -1.351 -11.919 1.00 95.12 161 ASN A C 1
ATOM 1243 O O . ASN A 1 161 ? 2.895 -1.208 -13.127 1.00 95.12 161 ASN A O 1
ATOM 1247 N N . TYR A 1 162 ? 2.272 -2.061 -11.142 1.00 94.75 162 TYR A N 1
ATOM 1248 C CA . TYR A 1 162 ? 1.006 -2.645 -11.558 1.00 94.75 162 TYR A CA 1
ATOM 1249 C C . TYR A 1 162 ? -0.134 -1.766 -11.053 1.00 94.75 162 TYR A C 1
ATOM 1251 O O . TYR A 1 162 ? -0.330 -1.598 -9.849 1.00 94.75 162 TYR A O 1
ATOM 1259 N N . PHE A 1 163 ? -0.906 -1.213 -11.976 1.00 94.06 163 PHE A N 1
ATOM 1260 C CA . PHE A 1 163 ? -2.071 -0.398 -11.664 1.00 94.06 163 PHE A CA 1
ATOM 1261 C C . PHE A 1 163 ? -3.322 -1.233 -11.845 1.00 94.06 163 PHE A C 1
ATOM 1263 O O . PHE A 1 163 ? -3.553 -1.750 -12.934 1.00 94.06 163 PHE A O 1
ATOM 1270 N N . VAL A 1 164 ? -4.121 -1.344 -10.788 1.00 92.94 164 VAL A N 1
ATOM 1271 C CA . VAL A 1 164 ? -5.425 -2.005 -10.803 1.00 92.94 164 VAL A CA 1
ATOM 1272 C C . VAL A 1 164 ? -6.501 -0.931 -10.696 1.00 92.94 164 VAL A C 1
ATOM 1274 O O . VAL A 1 164 ? -6.810 -0.454 -9.603 1.00 92.94 164 VAL A O 1
ATOM 1277 N N . SER A 1 165 ? -7.068 -0.519 -11.827 1.00 91.62 165 SER A N 1
ATOM 1278 C CA . SER A 1 165 ? -8.222 0.377 -11.849 1.00 91.62 165 SER A CA 1
ATOM 1279 C C . SER A 1 165 ? -9.431 -0.325 -11.244 1.00 91.62 165 SER A C 1
ATOM 1281 O O . SER A 1 165 ? -9.832 -1.411 -11.674 1.00 91.62 165 SER A O 1
ATOM 1283 N N . SER A 1 166 ? -10.015 0.294 -10.224 1.00 89.62 166 SER A N 1
ATOM 1284 C CA . SER A 1 166 ? -11.074 -0.329 -9.443 1.00 89.62 166 SER A CA 1
ATOM 1285 C C . SER A 1 166 ? -12.027 0.694 -8.835 1.00 89.62 166 SER A C 1
ATOM 1287 O O . SER A 1 166 ? -11.707 1.869 -8.655 1.00 89.62 166 SER A O 1
ATOM 1289 N N . LYS A 1 167 ? -13.231 0.229 -8.511 1.00 88.56 167 LYS A N 1
ATOM 1290 C CA . LYS A 1 167 ? -14.149 0.924 -7.613 1.00 88.56 167 LYS A CA 1
ATOM 1291 C C . LYS A 1 167 ? -13.927 0.377 -6.211 1.00 88.56 167 LYS A C 1
ATOM 1293 O O . LYS A 1 167 ? -14.051 -0.827 -5.996 1.00 88.56 167 LYS A O 1
ATOM 1298 N N . LEU A 1 168 ? -13.601 1.251 -5.265 1.00 86.69 168 LEU A N 1
ATOM 1299 C CA . LEU A 1 168 ? -13.493 0.866 -3.862 1.00 86.69 168 LEU A CA 1
ATOM 1300 C C . LEU A 1 168 ? -14.899 0.630 -3.306 1.00 86.69 168 LEU A C 1
ATOM 1302 O O . LEU A 1 168 ? -15.750 1.513 -3.384 1.00 86.69 168 LEU A O 1
ATOM 1306 N N . ALA A 1 169 ? -15.132 -0.562 -2.768 1.00 87.56 169 ALA A N 1
ATOM 1307 C CA . ALA A 1 169 ? -16.393 -0.937 -2.139 1.00 87.56 169 ALA A CA 1
ATOM 1308 C C . ALA A 1 169 ? -16.343 -0.706 -0.624 1.00 87.56 169 ALA A C 1
ATOM 1310 O O . ALA A 1 169 ? -17.300 -0.205 -0.042 1.00 87.56 169 ALA A O 1
ATOM 1311 N N . ALA A 1 170 ? -15.219 -1.043 0.013 1.00 88.88 170 ALA A N 1
ATOM 1312 C CA . ALA A 1 170 ? -15.008 -0.811 1.435 1.00 88.88 170 ALA A CA 1
ATOM 1313 C C . ALA A 1 170 ? -13.518 -0.713 1.761 1.00 88.88 170 ALA A C 1
ATOM 1315 O O . ALA A 1 170 ? -12.686 -1.380 1.146 1.00 88.88 170 ALA A O 1
ATOM 1316 N N . VAL A 1 171 ? -13.193 0.094 2.767 1.00 91.69 171 VAL A N 1
ATOM 1317 C CA . VAL A 1 171 ? -11.855 0.174 3.347 1.00 91.69 171 VAL A CA 1
ATOM 1318 C C . VAL A 1 171 ? -12.001 0.176 4.860 1.00 91.69 171 VAL A C 1
ATOM 1320 O O . VAL A 1 171 ? -12.728 1.004 5.412 1.00 91.69 171 VAL A O 1
ATOM 1323 N N . SER A 1 172 ? -11.338 -0.761 5.525 1.00 94.62 172 SER A N 1
ATOM 1324 C CA . SER A 1 172 ? -11.431 -0.931 6.972 1.00 94.62 172 SER A CA 1
ATOM 1325 C C . SER A 1 172 ? -10.126 -1.443 7.563 1.00 94.62 172 SER A C 1
ATOM 1327 O O . SER A 1 172 ? -9.2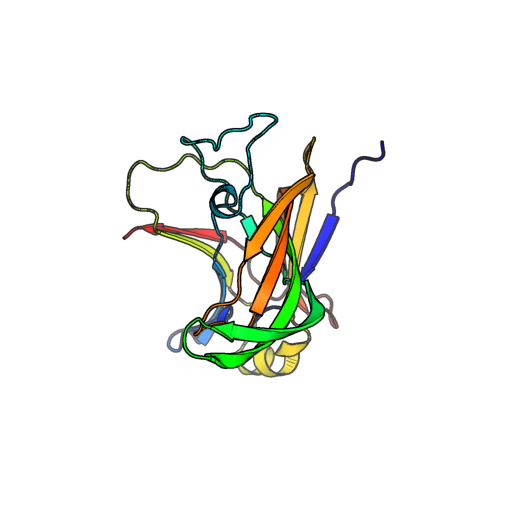81 -2.011 6.872 1.00 94.62 172 SER A O 1
ATOM 1329 N N . ILE A 1 173 ? -9.959 -1.239 8.865 1.00 94.62 173 ILE A N 1
ATOM 1330 C CA . ILE A 1 173 ? -8.893 -1.860 9.642 1.00 94.62 173 ILE A CA 1
ATOM 1331 C C . ILE A 1 173 ? -9.490 -3.061 10.358 1.00 94.62 173 ILE A C 1
ATOM 1333 O O . ILE A 1 173 ? -10.501 -2.936 11.048 1.00 94.62 173 ILE A O 1
ATOM 1337 N N . VAL A 1 174 ? -8.884 -4.229 10.172 1.00 95.44 174 VAL A N 1
ATOM 1338 C CA . VAL A 1 174 ? -9.383 -5.499 10.704 1.00 95.44 174 VAL A CA 1
ATOM 1339 C C . VAL A 1 174 ? -8.324 -6.184 11.547 1.00 95.44 174 VAL A C 1
ATOM 1341 O O . VAL A 1 174 ? -7.140 -6.148 11.216 1.00 95.44 174 VAL A O 1
ATOM 1344 N N . ASN A 1 175 ? -8.748 -6.856 12.610 1.00 95.75 175 ASN A N 1
ATOM 1345 C CA . ASN A 1 175 ? -7.909 -7.817 13.311 1.00 95.75 175 ASN A CA 1
ATOM 1346 C C . ASN A 1 175 ? -8.047 -9.183 12.620 1.00 95.75 175 ASN A C 1
ATOM 1348 O O . ASN A 1 175 ? -9.136 -9.752 12.550 1.00 95.75 175 ASN A O 1
ATOM 1352 N N . ILE A 1 176 ? -6.951 -9.734 12.095 1.00 94.88 176 ILE A N 1
ATOM 1353 C CA . ILE A 1 176 ? -7.000 -10.982 11.316 1.00 94.88 176 ILE A CA 1
ATOM 1354 C C . ILE A 1 176 ? -7.231 -12.235 12.158 1.00 94.88 176 ILE A C 1
ATOM 1356 O O . ILE A 1 176 ? -7.659 -13.246 11.593 1.00 94.88 176 ILE A O 1
ATOM 1360 N N . LYS A 1 177 ? -6.969 -12.185 13.469 1.00 94.50 177 LYS A N 1
ATOM 1361 C CA . LYS A 1 177 ? -7.240 -13.293 14.391 1.00 94.50 177 LYS A CA 1
ATOM 1362 C C . LYS A 1 177 ? -8.707 -13.321 14.796 1.00 94.50 177 LYS A C 1
ATOM 1364 O O . LYS A 1 177 ? -9.342 -14.361 14.674 1.00 94.50 177 LYS A O 1
ATOM 1369 N N . THR A 1 178 ? -9.257 -12.185 15.225 1.00 93.62 178 THR A N 1
ATOM 1370 C CA . THR A 1 178 ? -10.650 -12.101 15.705 1.00 93.62 178 THR A CA 1
ATOM 1371 C C . THR A 1 178 ? -11.665 -11.848 14.593 1.00 93.62 178 THR A C 1
ATOM 1373 O O . THR A 1 178 ? -12.863 -11.993 14.816 1.00 93.62 178 THR A O 1
ATOM 1376 N N . LYS A 1 179 ? -11.203 -11.457 13.398 1.00 92.00 179 LYS A N 1
ATOM 1377 C CA . LYS A 1 179 ? -12.019 -11.020 12.249 1.00 92.00 179 LYS A CA 1
ATOM 1378 C C . LYS A 1 179 ? -12.864 -9.769 12.513 1.00 92.00 179 LYS A C 1
ATOM 1380 O O . LYS A 1 179 ? -13.719 -9.430 11.700 1.00 92.00 179 LYS A O 1
ATOM 1385 N N . GLN A 1 180 ? -12.615 -9.061 13.613 1.00 94.56 180 GLN A N 1
ATOM 1386 C CA . GLN A 1 180 ? -13.343 -7.844 13.954 1.00 94.56 180 GLN A CA 1
ATOM 1387 C C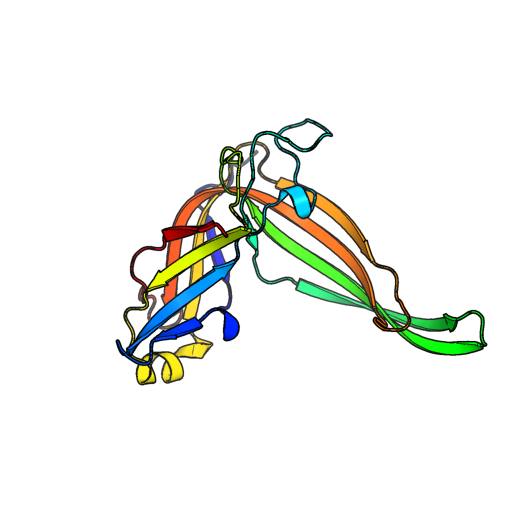 . GLN A 1 180 ? -12.826 -6.649 13.153 1.00 94.56 180 GLN A C 1
ATOM 1389 O O . GLN A 1 180 ? -11.617 -6.474 12.979 1.00 94.56 180 GLN A O 1
ATOM 1394 N N . ILE A 1 181 ? -13.755 -5.807 12.698 1.00 94.50 181 ILE A N 1
ATOM 1395 C CA . ILE A 1 181 ? -13.444 -4.477 12.175 1.00 94.50 181 ILE A CA 1
ATOM 1396 C C . ILE A 1 181 ? -13.198 -3.559 13.371 1.00 94.50 181 ILE A C 1
ATOM 1398 O O . ILE A 1 181 ? -14.068 -3.394 14.222 1.00 94.50 181 ILE A O 1
ATOM 1402 N N . VAL A 1 182 ? -12.014 -2.961 13.420 1.00 95.00 182 VAL A N 1
ATOM 1403 C CA . VAL A 1 182 ? -11.552 -2.106 14.522 1.00 95.00 182 VAL A CA 1
ATOM 1404 C C . VAL A 1 182 ? -11.453 -0.637 14.115 1.00 95.00 182 VAL A C 1
ATOM 1406 O O . VAL A 1 182 ? -10.797 0.152 14.788 1.00 95.00 182 VAL A O 1
ATOM 1409 N N . SER A 1 183 ? -12.083 -0.250 13.007 1.00 93.94 183 SER A N 1
ATOM 1410 C CA . SER A 1 183 ? -12.138 1.133 12.539 1.00 93.94 183 SER A CA 1
ATOM 1411 C C . SER A 1 183 ? -13.564 1.611 12.311 1.00 93.94 183 SER A C 1
ATOM 1413 O O . SER A 1 183 ? -14.405 0.866 11.809 1.00 93.94 183 SER A O 1
ATOM 1415 N N . GLU A 1 184 ? -13.797 2.893 12.565 1.00 89.00 184 GLU A N 1
ATOM 1416 C CA . GLU A 1 184 ? -14.894 3.638 11.953 1.00 89.00 184 GLU A CA 1
ATOM 1417 C C . GLU A 1 184 ? -14.658 3.734 10.431 1.00 89.00 184 GLU A C 1
ATOM 1419 O O . GLU A 1 184 ? -13.524 3.603 9.959 1.00 89.00 184 GLU A O 1
ATOM 1424 N N . GLY A 1 185 ? -15.726 3.919 9.647 1.00 82.06 185 GLY A N 1
ATOM 1425 C CA . GLY A 1 185 ? -15.650 3.943 8.182 1.00 82.06 185 GLY A CA 1
ATOM 1426 C C . GLY A 1 185 ? -14.549 4.872 7.654 1.00 82.06 185 GLY A C 1
ATOM 1427 O O . GLY A 1 185 ? -14.385 5.997 8.133 1.00 82.06 185 GLY A O 1
ATOM 1428 N N . ALA A 1 186 ? -13.781 4.398 6.669 1.00 88.12 186 ALA A N 1
ATOM 1429 C CA . ALA A 1 186 ? -12.687 5.178 6.112 1.00 88.12 186 ALA A CA 1
ATOM 1430 C C . ALA A 1 186 ? -13.198 6.344 5.252 1.00 88.12 186 ALA A C 1
ATOM 1432 O O . ALA A 1 186 ? -14.177 6.223 4.515 1.00 88.12 186 ALA A O 1
ATOM 1433 N N . ARG A 1 187 ? -12.490 7.471 5.309 1.00 88.75 187 ARG A N 1
ATOM 1434 C CA . ARG A 1 187 ? -12.774 8.686 4.540 1.00 88.75 187 ARG A CA 1
ATOM 1435 C C . ARG A 1 187 ? -11.526 9.192 3.835 1.00 88.75 187 ARG A C 1
ATOM 1437 O O . ARG A 1 187 ? -10.417 9.049 4.346 1.00 88.75 187 ARG A O 1
ATOM 1444 N N . VAL A 1 188 ? -11.720 9.831 2.687 1.00 87.44 188 VAL A N 1
ATOM 1445 C CA . VAL A 1 188 ? -10.649 10.538 1.980 1.00 87.44 188 VAL A CA 1
ATOM 1446 C C . VAL A 1 188 ? -10.640 11.988 2.445 1.00 87.44 188 VAL A C 1
ATOM 1448 O O . VAL A 1 188 ? -11.654 12.680 2.366 1.00 87.44 188 VAL A O 1
ATOM 1451 N N . ARG A 1 189 ? -9.496 12.450 2.945 1.00 86.94 189 ARG A N 1
ATOM 1452 C CA . ARG A 1 189 ? -9.26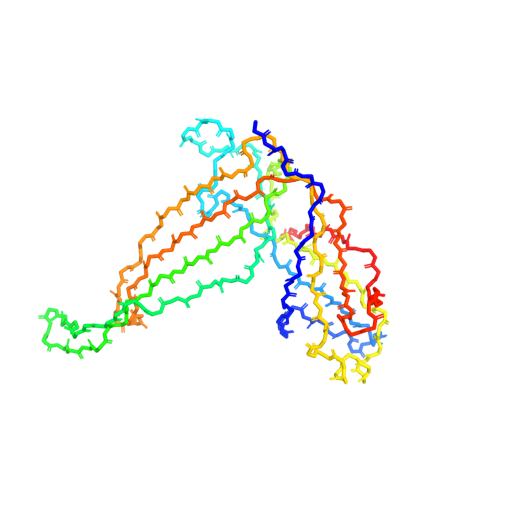6 13.843 3.320 1.00 86.94 189 ARG A CA 1
ATOM 1453 C C . ARG A 1 189 ? -8.379 14.506 2.278 1.00 86.94 189 ARG A C 1
ATOM 1455 O O . ARG A 1 189 ? -7.244 14.084 2.075 1.00 86.94 189 ARG A O 1
ATOM 1462 N N . PHE A 1 190 ? -8.875 15.590 1.697 1.00 83.19 190 PHE A N 1
ATOM 1463 C CA . PHE A 1 190 ? -8.097 16.498 0.862 1.00 83.19 190 PHE A CA 1
ATOM 1464 C C . PHE A 1 190 ? -7.577 17.634 1.742 1.00 83.19 190 PHE A C 1
ATOM 1466 O O . PHE A 1 190 ? -8.356 18.259 2.462 1.00 83.19 190 PHE A O 1
ATOM 1473 N N . LYS A 1 191 ? -6.267 17.883 1.723 1.00 78.06 191 LYS A N 1
ATOM 1474 C CA . LYS A 1 191 ? -5.647 19.006 2.429 1.00 78.06 191 LYS A CA 1
ATOM 1475 C C . LYS A 1 191 ? -5.023 19.957 1.415 1.00 78.06 191 LYS A C 1
ATOM 1477 O O . LYS A 1 191 ? -4.150 19.548 0.643 1.00 78.06 191 LYS A O 1
ATOM 1482 N N . SER A 1 192 ? -5.466 21.211 1.444 1.00 73.12 192 SER A N 1
ATOM 1483 C CA . SER A 1 192 ? -4.811 22.305 0.738 1.00 73.12 192 SER A CA 1
ATOM 1484 C C . SER A 1 192 ? -3.775 23.002 1.623 1.00 73.12 192 SER A C 1
ATOM 1486 O O . SER A 1 192 ? -3.866 22.922 2.854 1.00 73.12 192 SER A O 1
ATOM 1488 N N . LEU A 1 193 ? -2.776 23.626 0.995 1.00 60.75 193 LEU A N 1
ATOM 1489 C CA . LEU A 1 193 ? -1.953 24.654 1.644 1.00 60.75 193 LEU A CA 1
ATOM 1490 C C . LEU A 1 193 ? -2.717 25.977 1.734 1.00 60.75 193 LEU A C 1
ATOM 1492 O O . LEU A 1 193 ? -3.564 26.218 0.843 1.00 60.75 193 LEU A O 1
#

Secondary structure (DSSP, 8-state):
-PPP-SEEEEEEPPGGGEEE-TTT--EEEEEE-EEHHHHT--STT-SS--SSEE-EEEEPPPEEEEEEEEEEE-TTS-EEEEEEEEEEEEEEE---EE--SS-EEEEEEEEEESS-HHHHHHHGGGEEEEEEEEEEEEEEEEEEEEE---SS--EEEEEEEEEEEEEEEEEEEEETTT--B-BPPPEEEEEE-

Radius of gyration: 19.61 Å; chains: 1; bounding box: 55×40×50 Å

Foldseek 3Di:
DDFDFWDKDWAADDPVQWDADPVVLWIKGKDWWDQCVVVPDDPPPDNDHDPFWTWTWDKGDKDKDFPDWDWDADPVGDIDIATEMEIEIEIETEDTDTDDPDFQPTKMKMWIFQDGPVRCVVQVRQKIKMWIWGFDPVQWDWDWDWDDADPVRSYTYIYIYIGGYTHTPAIFIARNVVRDTGTDGIDMDTDGD

Sequence (193 aa):
MAKLGLSAVMSEIKDYQIDFDKTSGALTFKQNMTDAQLLGFRSGAASISDYKNSYYCIMLPDTEHKTGEFVGQNAYGAKALVDKVEIDRVSLVGPAVPKQAVGVVFVDLMAKLNLSVAEFNSQRNDLRLAVVFEPIPNYLQKETRYGTATITNKREAKVNNYFVSSKLAAVSIVNIKTKQIVSEGARVRFKSL

pLDDT: mean 87.2, std 9.51, range [50.53, 96.19]

=== Feature glossary ===
Legend for the data blocks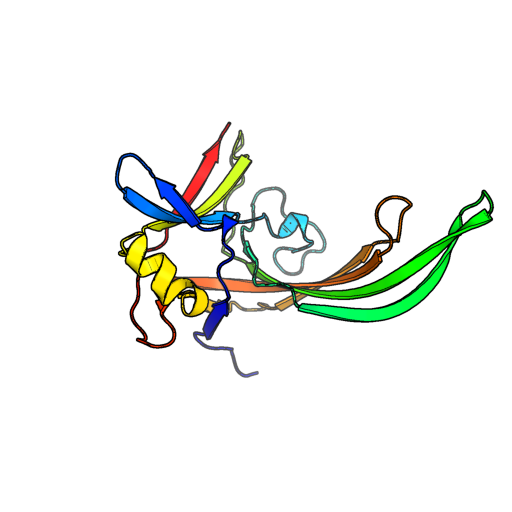 above and below:

— What the protein is —

The amino-acid sequence is the protein's primary structure: the linear order of residues from the N-terminus to the C-terminus, written in one-letter code. Everything else here — the 3D coordinates, the secondary structure, the domain annotations — is ultimately a consequence of this string.

Functional annotations link the protein to curated databases. InterPro entries identify conserved domains and families by matching the sequence against member-database signatures (Pfam, PROSITE, CDD, …). Gene Ontology (GO) terms describe molecular function, biological process, and cellular component in a controlled vocabulary. CATH places the structure in a hierarchical fold classification (Class/Architecture/Topology/Homologous-superfamily). The organism is the source species.

— Where its atoms are —

Atomic coordinates in PDBx/mmCIF format — the same representation the Protein Data Bank distributes. Each line of the _atom_site loop places one backbone atom in Cartesian space (units: ångströms, origin: arbitrary).

The six renders are orthographic views along the three Cartesian axes in both directions. Representation (cartoon, sticks, or surface) and color scheme (sequence-rainbow or by-chain) vary across proteins so the training set covers all the common visualization conventions.

— Local backbone conformation —

Eight-state secondary structure (DSSP): H is the canonical α-helix, G the tighter 3₁₀-helix, I the wider π-helix; E/B are β-structure, T and S are turns and bends, and '-' is everything else. DSSP derives these from the pattern of main-chain N–H···O=C hydrogen bonds, not from the sequence.

Three-state secondary structure (P-SEA) collapses the eight DSSP classes into helix (a), strand (b), and coil (c). P-SEA assigns these from Cα geometry alone — distances and angles — without requiring backbone oxygens, so it works on any Cα trace.

φ (phi) and ψ (psi) are the two rotatable backbone dihedrals per residue: φ is the C(i-1)–N–Cα–C torsion, ψ is the N–Cα–C–N(i+1) torsion, both in degrees on (−180°, 180°]. α-helical residues cluster near (−60°, −45°); β-strand residues near (−120°, +130°). A Ramachandran plot is simply a scatter of (φ, ψ) for every residue.

— Global shape and packing —

The geometric summary reports three shape descriptors. Rg (radius of gyration) measures how spread out the Cα atoms are about their centre of mass; compact globular proteins have small Rg, elongated or unfolded ones large. Cα contacts (<8 Å, |i−j|>4) count long-range residue pairs in spatial proximity — high for tightly packed folds, near zero for rods or random coil. The bounding-box extents give the protein's footprint along x, y, z in Å.

SASA measures how much of the protein is reachable by solvent. It is computed by rolling a water-sized probe over the atomic surface and summing the exposed area (Å²). Per-residue SASA distinguishes core (buried, low SASA) from surface (exposed, high SASA) residues; total SASA is a whole-molecule size measure.

Plot images: a contact map (which residues are close in 3D, as an N×N binary image), a Ramachandran scatter (backbone torsion angles, revealing secondary-structure composition at a glance), and — for AlphaFold structures — a PAE heatmap (pairwise prediction confidence).

— Structural neighborhood —

A 3Di character summarizes, for each residue, the relative orientation of the Cα frame of its nearest spatial neighbor. Because it encodes fold topology rather than chemistry, 3Di alignments detect remote structural similarity that sequence alignment misses.

The Foldseek neighbor list gives the closest experimentally determined structures in the PDB, ranked by structural alignment. TM-score near 1 means near-identical fold; near 0.3 means only rough topology match. This is how one finds what a novel AlphaFold prediction most resembles in the solved-structure universe.

— Confidence and disorder —

For AlphaFold models, the B-factor field carries pLDDT — the model's own estimate of local accuracy on a 0–100 scale. Regions with pLDDT<50 should be treated as essentially unmodeled; they often correspond to intrinsically disordered segments.

Crystallographic B-factors measure how much each atom's electron density is smeared out, in Å². They rise in mobile loops and surface residues and fall in the buried interior. In AlphaFold models this column is repurposed to hold pLDDT instead.

Predicted Aligned Error (PAE) is an AlphaFold confidence matrix: entry (i, j) is the expected error in the position of residue j, in ångströms, when the prediction is superimposed on the true structure at residue i. Low PAE within a block of residues means that block is internally rigid and well-predicted; high PAE between two blocks means their relative placement is uncertain even if each block individually is confident.